Protein AF-A0A9W9RCY7-F1 (afdb_monomer_lite)

Structure (mmCIF, N/CA/C/O backbone):
data_AF-A0A9W9RCY7-F1
#
_entry.id   AF-A0A9W9RCY7-F1
#
loop_
_atom_site.group_PDB
_atom_site.id
_atom_site.type_symbol
_atom_site.label_atom_id
_atom_site.label_alt_id
_atom_site.label_comp_id
_atom_site.label_asym_id
_atom_site.label_entity_id
_atom_site.label_seq_id
_atom_site.pdbx_PDB_ins_code
_atom_site.Cartn_x
_atom_site.Cartn_y
_atom_site.Cartn_z
_atom_site.occupancy
_atom_site.B_iso_or_equiv
_atom_site.auth_seq_id
_atom_site.auth_comp_id
_atom_site.auth_asym_id
_atom_site.auth_atom_id
_atom_site.pdbx_PDB_model_num
ATOM 1 N N . MET A 1 1 ? 29.125 66.628 -55.869 1.00 33.22 1 MET A N 1
ATOM 2 C CA . MET A 1 1 ? 29.768 66.468 -57.189 1.00 33.22 1 MET A CA 1
ATOM 3 C C . MET A 1 1 ? 29.265 65.168 -57.802 1.00 33.22 1 MET A C 1
ATOM 5 O O . MET A 1 1 ? 29.401 64.161 -57.126 1.00 33.22 1 MET A O 1
ATOM 9 N N . SER A 1 2 ? 28.628 65.280 -58.979 1.00 35.72 2 SER A N 1
ATOM 10 C CA . SER A 1 2 ? 28.283 64.304 -60.046 1.00 35.72 2 SER A CA 1
ATOM 11 C C . SER A 1 2 ? 28.144 62.807 -59.720 1.00 35.72 2 SER A C 1
ATOM 13 O O . SER A 1 2 ? 29.072 62.201 -59.209 1.00 35.72 2 SER A O 1
ATOM 15 N N . GLU A 1 3 ? 26.952 62.213 -59.881 1.00 43.09 3 GLU A N 1
ATOM 16 C CA . GLU A 1 3 ? 26.342 61.637 -61.115 1.00 43.09 3 GLU A CA 1
ATOM 17 C C . GLU A 1 3 ? 26.857 60.224 -61.461 1.00 43.09 3 GLU A C 1
ATOM 19 O O . GLU A 1 3 ? 28.033 60.069 -61.761 1.00 43.09 3 GLU A O 1
ATOM 24 N N . GLN A 1 4 ? 25.967 59.217 -61.515 1.00 39.16 4 GLN A N 1
ATOM 25 C CA . GLN A 1 4 ? 25.512 58.592 -62.776 1.00 39.16 4 GLN A CA 1
ATOM 26 C C . GLN A 1 4 ? 24.553 57.399 -62.564 1.00 39.16 4 GLN A C 1
ATOM 28 O O . GLN A 1 4 ? 24.671 56.620 -61.624 1.00 39.16 4 GLN A O 1
ATOM 33 N N . LEU A 1 5 ? 23.588 57.316 -63.487 1.00 43.28 5 LEU A N 1
ATOM 34 C CA . LEU A 1 5 ? 22.548 56.302 -63.682 1.00 43.28 5 LEU A CA 1
ATOM 35 C C . LEU A 1 5 ? 23.089 54.929 -64.129 1.00 43.28 5 LEU A C 1
ATOM 37 O O . LEU A 1 5 ? 24.113 54.855 -64.800 1.00 43.28 5 LEU A O 1
ATOM 41 N N . GLY A 1 6 ? 22.274 53.880 -63.946 1.00 32.94 6 GLY A N 1
ATOM 42 C CA . GLY A 1 6 ? 22.340 52.658 -64.758 1.00 32.94 6 GLY A CA 1
ATOM 43 C C . GLY A 1 6 ? 21.263 51.620 -64.415 1.00 32.94 6 GLY A C 1
ATOM 44 O O . GLY A 1 6 ? 21.434 50.848 -63.480 1.00 32.94 6 GLY A O 1
ATOM 45 N N . LEU A 1 7 ? 20.160 51.597 -65.175 1.00 37.72 7 LEU A N 1
ATOM 46 C CA . LEU A 1 7 ? 19.151 50.524 -65.193 1.00 37.72 7 LEU A CA 1
ATOM 47 C C . LEU A 1 7 ? 19.724 49.214 -65.767 1.00 37.72 7 LEU A C 1
ATOM 49 O O . LEU A 1 7 ? 20.411 49.270 -66.781 1.00 37.72 7 LEU A O 1
ATOM 53 N N . ALA A 1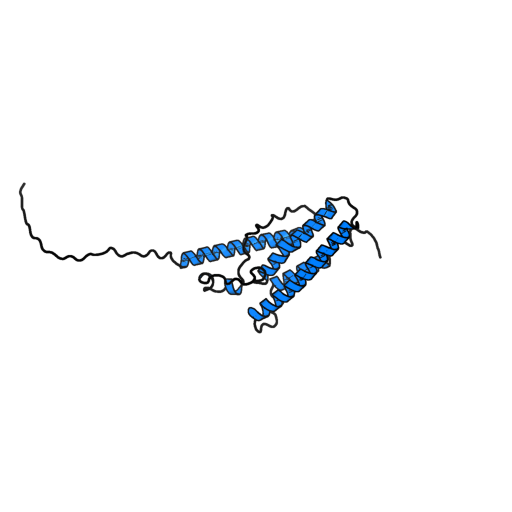 8 ? 19.278 48.060 -65.255 1.00 32.84 8 ALA A N 1
ATOM 54 C CA . ALA A 1 8 ? 18.796 46.938 -66.078 1.00 32.84 8 ALA A CA 1
ATOM 55 C C . ALA A 1 8 ? 18.101 45.871 -65.212 1.00 32.84 8 ALA A C 1
ATOM 57 O O . ALA A 1 8 ? 18.670 45.341 -64.262 1.00 32.84 8 ALA A O 1
ATOM 58 N N . ALA A 1 9 ? 16.860 45.551 -65.575 1.00 42.53 9 ALA A N 1
ATOM 59 C CA . ALA A 1 9 ? 16.098 44.425 -65.059 1.00 42.53 9 ALA A CA 1
ATOM 60 C C . ALA A 1 9 ? 16.597 43.109 -65.670 1.00 42.53 9 ALA A C 1
ATOM 62 O O . ALA A 1 9 ? 16.815 43.063 -66.875 1.00 42.53 9 ALA A O 1
ATOM 63 N N . THR A 1 10 ? 16.653 42.028 -64.888 1.00 35.53 10 THR A N 1
ATOM 64 C CA . THR A 1 10 ? 16.271 40.690 -65.370 1.00 35.53 10 THR A CA 1
ATOM 65 C C . THR A 1 10 ? 15.671 39.875 -64.229 1.00 35.53 10 THR A C 1
ATOM 67 O O . THR A 1 10 ? 16.118 39.908 -63.087 1.00 35.53 10 THR A O 1
ATOM 70 N N . SER A 1 11 ? 14.580 39.207 -64.573 1.00 39.12 11 SER A N 1
ATOM 71 C CA . SER A 1 11 ? 13.762 38.333 -63.752 1.00 39.12 11 SER A CA 1
ATOM 72 C C . SER A 1 11 ? 14.485 37.047 -63.365 1.00 39.12 11 SER A C 1
ATOM 74 O O . SER A 1 11 ? 15.027 36.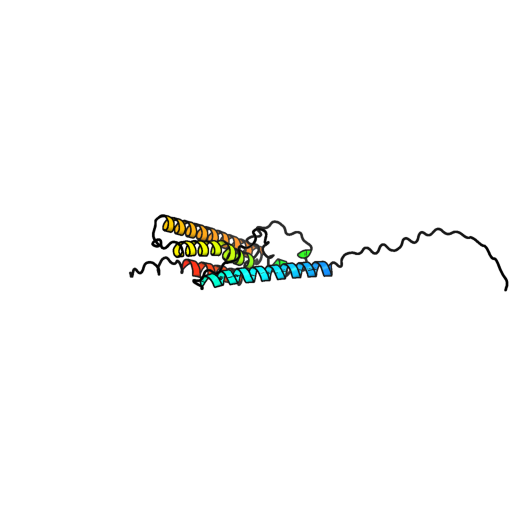374 -64.237 1.00 39.12 11 SER A O 1
ATOM 76 N N . ALA A 1 12 ? 14.308 36.610 -62.126 1.00 34.91 12 ALA A N 1
ATOM 77 C CA . ALA A 1 12 ? 13.990 35.217 -61.843 1.00 34.91 12 ALA A CA 1
ATOM 78 C C . ALA A 1 12 ? 13.281 35.176 -60.494 1.00 34.91 12 ALA A C 1
ATOM 80 O O . ALA A 1 12 ? 13.853 35.503 -59.457 1.00 34.91 12 ALA A O 1
ATOM 81 N N . ALA A 1 13 ? 11.998 34.838 -60.542 1.00 47.03 13 ALA A N 1
ATOM 82 C CA . ALA A 1 13 ? 11.287 34.366 -59.380 1.00 47.03 13 ALA A CA 1
ATOM 83 C C . ALA A 1 13 ? 11.978 33.083 -58.920 1.00 47.03 13 ALA A C 1
ATOM 85 O O . ALA A 1 13 ? 11.913 32.074 -59.615 1.00 47.03 13 ALA A O 1
ATOM 86 N N . ASP A 1 14 ? 12.618 33.132 -57.761 1.00 36.84 14 ASP A N 1
ATOM 87 C CA . ASP A 1 14 ? 12.738 31.948 -56.933 1.00 36.84 14 ASP A CA 1
ATOM 88 C C . ASP A 1 14 ? 12.346 32.369 -55.524 1.00 36.84 14 ASP A C 1
ATOM 90 O O . ASP A 1 14 ? 13.016 33.163 -54.857 1.00 36.84 14 ASP A O 1
ATOM 94 N N . GLY A 1 15 ? 11.144 31.953 -55.136 1.00 38.28 15 GLY A N 1
ATOM 95 C CA . GLY A 1 15 ? 10.627 32.176 -53.802 1.00 38.28 15 GLY A CA 1
ATOM 96 C C . GLY A 1 15 ? 11.463 31.363 -52.831 1.00 38.28 15 GLY A C 1
ATOM 97 O O . GLY A 1 15 ? 11.130 30.218 -52.544 1.00 38.28 15 GLY A O 1
ATOM 98 N N . ILE A 1 16 ? 12.529 31.962 -52.304 1.00 41.19 16 ILE A N 1
ATOM 99 C CA . ILE A 1 16 ? 13.208 31.454 -51.118 1.00 41.19 16 ILE A CA 1
ATOM 100 C C . ILE A 1 16 ? 12.220 31.637 -49.965 1.00 41.19 16 ILE A C 1
ATOM 102 O O . ILE A 1 16 ? 12.140 32.691 -49.334 1.00 41.19 16 ILE A O 1
ATOM 106 N N . GLN A 1 17 ? 11.407 30.608 -49.727 1.00 50.44 17 GLN A N 1
ATOM 107 C CA . GLN A 1 17 ? 10.752 30.441 -48.441 1.00 50.44 17 GLN A CA 1
ATOM 108 C C . GLN A 1 17 ? 11.849 30.427 -47.368 1.00 50.44 17 GLN A C 1
ATOM 110 O O . GLN A 1 17 ? 12.825 29.686 -47.519 1.00 50.44 17 GLN A O 1
ATOM 115 N N . PRO A 1 18 ? 11.723 31.216 -46.287 1.00 42.25 18 PRO A N 1
ATOM 116 C CA . PRO A 1 18 ? 12.608 31.048 -45.147 1.00 42.25 18 PRO A CA 1
ATOM 117 C C . PRO A 1 18 ? 12.455 29.604 -44.648 1.00 42.25 18 PRO A C 1
ATOM 119 O O . PRO A 1 18 ? 11.329 29.086 -44.652 1.00 42.25 18 PRO A O 1
ATOM 122 N N . PRO A 1 19 ? 13.547 28.930 -44.243 1.00 41.81 19 PRO A N 1
ATOM 123 C CA . PRO A 1 19 ? 13.431 27.599 -43.680 1.00 41.81 19 PRO A CA 1
ATOM 124 C C . PRO A 1 19 ? 12.478 27.702 -42.494 1.00 41.81 19 PRO A C 1
ATOM 126 O O . PRO A 1 19 ? 12.722 28.455 -41.551 1.00 41.81 19 PRO A O 1
ATOM 129 N N . LYS A 1 20 ? 11.354 26.982 -42.569 1.00 43.53 20 LYS A N 1
ATOM 130 C CA . LYS A 1 20 ? 10.538 26.693 -41.397 1.00 43.53 20 LYS A CA 1
ATOM 131 C C . LYS A 1 20 ? 11.440 25.896 -40.465 1.00 43.53 20 LYS A C 1
ATOM 133 O O . LYS A 1 20 ? 11.532 24.678 -40.584 1.00 43.53 20 LYS A O 1
ATOM 138 N N . THR A 1 21 ? 12.128 26.588 -39.566 1.00 42.88 21 THR A N 1
ATOM 139 C CA . THR A 1 21 ? 12.608 26.018 -38.317 1.00 42.88 21 THR A CA 1
ATOM 140 C C . THR A 1 21 ? 11.366 25.546 -37.584 1.00 42.88 21 THR A C 1
ATOM 142 O O . THR A 1 21 ? 10.698 26.288 -36.868 1.00 42.88 21 THR A O 1
ATOM 145 N N . SER A 1 22 ? 11.001 24.300 -37.864 1.00 46.62 22 SER A N 1
ATOM 146 C CA . SER A 1 22 ? 10.191 23.497 -36.976 1.00 46.62 22 SER A CA 1
ATOM 147 C C . SER A 1 22 ? 10.940 23.488 -35.648 1.00 46.62 22 SER A C 1
ATOM 149 O O . SER A 1 22 ? 11.902 22.739 -35.501 1.00 46.62 22 SER A O 1
ATOM 151 N N . LEU A 1 23 ? 10.557 24.364 -34.712 1.00 50.66 23 LEU A N 1
ATOM 152 C CA . LEU A 1 23 ? 10.832 24.144 -33.299 1.00 50.66 23 LEU A CA 1
ATOM 153 C C . LEU A 1 23 ? 10.084 22.859 -32.936 1.00 50.66 23 LEU A C 1
ATOM 155 O O . LEU A 1 23 ? 8.926 22.901 -32.525 1.00 50.66 23 LEU A O 1
ATOM 159 N N . GLN A 1 24 ? 10.721 21.711 -33.151 1.00 51.72 24 GLN A N 1
ATOM 160 C CA . GLN A 1 24 ? 10.420 20.576 -32.303 1.00 51.72 24 GLN A CA 1
ATOM 161 C C . GLN A 1 24 ? 10.909 20.987 -30.912 1.00 51.72 24 GLN A C 1
ATOM 163 O O . GLN A 1 24 ? 12.063 21.405 -30.789 1.00 51.72 24 GLN A O 1
ATOM 168 N N . PRO A 1 25 ? 10.046 20.984 -29.884 1.00 54.84 25 PRO A N 1
ATOM 169 C CA . PRO A 1 25 ? 10.540 21.024 -28.518 1.00 54.84 25 PRO A CA 1
ATOM 170 C C . PRO A 1 25 ? 11.530 19.868 -28.401 1.00 54.8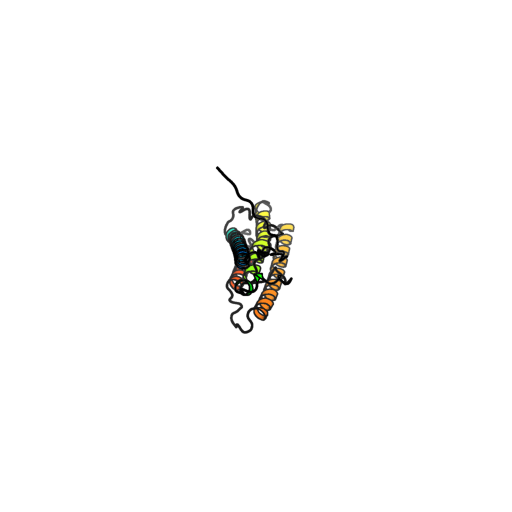4 25 PRO A C 1
ATOM 172 O O . PRO A 1 25 ? 11.180 18.756 -28.794 1.00 54.84 25 PRO A O 1
ATOM 175 N N . ASP A 1 26 ? 12.758 20.139 -27.958 1.00 60.84 26 ASP A N 1
ATOM 176 C CA . ASP A 1 26 ? 13.757 19.090 -27.771 1.00 60.84 26 ASP A CA 1
ATOM 177 C C . ASP A 1 26 ? 13.131 17.979 -26.921 1.00 60.84 26 ASP A C 1
ATOM 179 O O . ASP A 1 26 ? 12.822 18.175 -25.742 1.00 60.84 26 ASP A O 1
ATOM 183 N N . GLU A 1 27 ? 12.943 16.810 -27.525 1.00 60.06 27 GLU A N 1
ATOM 184 C CA . GLU A 1 27 ? 12.336 15.642 -26.884 1.00 60.06 27 GLU A CA 1
ATOM 185 C C . GLU A 1 27 ? 13.108 15.268 -25.605 1.00 60.06 27 GLU A C 1
ATOM 187 O O . GLU A 1 27 ? 12.513 14.872 -24.606 1.00 60.06 27 GLU A O 1
ATOM 192 N N . HIS A 1 28 ? 14.418 15.543 -25.577 1.00 61.88 28 HIS A N 1
ATOM 193 C CA . HIS A 1 28 ? 15.270 15.426 -24.394 1.00 61.88 28 HIS A CA 1
ATOM 194 C C . HIS A 1 28 ? 14.842 16.316 -23.216 1.00 61.88 28 HIS A C 1
ATOM 196 O O . HIS A 1 28 ? 14.878 15.865 -22.073 1.00 61.88 28 HIS A O 1
ATOM 202 N N . PHE A 1 29 ? 14.421 17.563 -23.454 1.00 66.12 29 PHE A N 1
ATOM 203 C CA . PHE A 1 29 ? 13.946 18.434 -22.371 1.00 66.12 29 PHE A CA 1
ATOM 204 C C . PHE A 1 29 ? 12.583 17.973 -21.838 1.00 66.12 29 PHE A C 1
ATOM 206 O O . PHE A 1 29 ? 12.331 18.090 -20.641 1.00 66.12 29 PHE A O 1
ATOM 213 N N . ALA A 1 30 ? 11.721 17.423 -22.700 1.00 65.62 30 ALA A N 1
ATOM 214 C CA . ALA A 1 30 ? 10.428 16.878 -22.290 1.00 65.62 30 ALA A CA 1
ATOM 215 C C . ALA A 1 30 ? 10.575 15.597 -21.447 1.00 65.62 30 ALA A C 1
ATOM 217 O O . ALA A 1 30 ? 9.905 15.469 -20.424 1.00 65.62 30 ALA A O 1
ATOM 218 N N . ILE A 1 31 ? 11.489 14.694 -21.826 1.00 70.75 31 ILE A N 1
ATOM 219 C CA . ILE A 1 31 ? 11.808 13.482 -21.052 1.00 70.75 31 ILE A CA 1
ATOM 220 C C . ILE A 1 31 ? 12.364 13.857 -19.673 1.00 70.75 31 ILE A C 1
ATOM 222 O O . ILE A 1 31 ? 11.893 13.334 -18.667 1.00 70.75 31 ILE A O 1
ATOM 226 N N . ASN A 1 32 ? 13.292 14.818 -19.600 1.00 78.12 32 ASN A N 1
ATOM 227 C CA . ASN A 1 32 ? 13.852 15.268 -18.321 1.00 78.12 32 ASN A CA 1
ATOM 228 C C . ASN A 1 32 ? 12.781 15.851 -17.386 1.00 78.12 32 ASN A C 1
ATOM 230 O O . ASN A 1 32 ? 12.763 15.532 -16.202 1.00 78.12 32 ASN A O 1
ATOM 234 N N . ALA A 1 33 ? 11.852 16.654 -17.912 1.00 80.81 33 ALA A N 1
ATOM 235 C CA . ALA A 1 33 ? 10.773 17.227 -17.107 1.00 80.81 33 ALA A CA 1
ATOM 236 C C . ALA A 1 33 ? 9.809 16.159 -16.557 1.00 80.81 33 ALA A C 1
ATOM 238 O O . ALA A 1 33 ? 9.291 16.290 -15.449 1.00 80.81 33 ALA A O 1
ATOM 239 N N . GLU A 1 34 ? 9.558 15.099 -17.321 1.00 79.88 34 GLU A N 1
ATOM 240 C CA . GLU A 1 34 ? 8.672 14.010 -16.917 1.00 79.88 34 GLU A CA 1
ATOM 241 C C . GLU A 1 34 ? 9.339 13.069 -15.896 1.00 79.88 34 GLU A C 1
ATOM 243 O O . GLU A 1 34 ? 8.692 12.652 -14.931 1.00 79.88 34 GLU A O 1
ATOM 248 N N . VAL A 1 35 ? 10.647 12.827 -16.048 1.00 82.44 35 VAL A N 1
ATOM 249 C CA . VAL A 1 35 ? 11.500 12.176 -15.041 1.00 82.44 35 VAL A CA 1
ATOM 250 C C . VAL A 1 35 ? 11.455 12.965 -13.731 1.00 82.44 35 VAL A C 1
ATOM 252 O O . VAL A 1 35 ? 11.053 12.422 -12.705 1.00 82.44 35 VAL A O 1
ATOM 255 N N . GLU A 1 36 ? 11.760 14.264 -13.758 1.00 85.88 36 GLU A N 1
ATOM 256 C CA . GLU A 1 36 ? 11.718 15.126 -12.566 1.00 85.88 36 GLU A CA 1
ATOM 257 C C . GLU A 1 36 ? 10.334 15.120 -11.894 1.00 85.88 36 GLU A C 1
ATOM 259 O O . GLU A 1 36 ? 10.219 15.098 -10.664 1.00 85.88 36 GLU A O 1
ATOM 264 N N . ARG A 1 37 ? 9.259 15.104 -12.692 1.00 84.31 37 ARG A N 1
ATOM 265 C CA . ARG A 1 37 ? 7.879 15.052 -12.191 1.00 84.31 37 ARG A CA 1
ATOM 266 C C . ARG A 1 37 ? 7.591 13.752 -11.440 1.00 84.31 37 ARG A C 1
ATOM 268 O O . ARG A 1 37 ? 6.919 13.776 -10.406 1.00 84.31 37 ARG A O 1
ATOM 275 N N . GLU A 1 38 ? 8.051 12.625 -11.962 1.00 85.00 38 GLU A N 1
ATOM 276 C CA . GLU A 1 38 ? 7.870 11.318 -11.336 1.00 85.00 38 GLU A CA 1
ATOM 277 C C . GLU A 1 38 ? 8.780 11.140 -10.111 1.00 85.00 38 GLU A C 1
ATOM 279 O O . GLU A 1 38 ? 8.321 10.625 -9.091 1.00 85.00 38 GLU A O 1
ATOM 284 N N . GLU A 1 39 ? 10.017 11.646 -10.138 1.00 88.00 39 GLU A N 1
ATOM 285 C CA . GLU A 1 39 ? 10.889 11.695 -8.956 1.00 88.00 39 GLU A CA 1
ATOM 286 C C . GLU A 1 39 ? 10.245 12.501 -7.828 1.00 88.00 39 GLU A C 1
ATOM 288 O O . GLU A 1 39 ? 10.146 12.021 -6.696 1.00 88.00 39 GLU A O 1
ATOM 293 N N . ALA A 1 40 ? 9.725 13.692 -8.136 1.00 89.12 40 ALA A N 1
ATOM 294 C CA . ALA A 1 40 ? 9.010 14.515 -7.168 1.00 89.12 40 ALA A CA 1
ATOM 295 C C . ALA A 1 40 ? 7.785 13.785 -6.592 1.00 89.12 40 ALA A C 1
ATOM 297 O O . ALA A 1 40 ? 7.520 13.864 -5.390 1.00 89.12 40 ALA A O 1
ATOM 298 N N . MET A 1 41 ? 7.059 13.030 -7.423 1.00 88.12 41 MET A N 1
ATOM 299 C CA . MET A 1 41 ? 5.921 12.220 -6.987 1.00 88.12 41 MET A CA 1
ATOM 300 C C . MET A 1 41 ? 6.350 11.079 -6.058 1.00 88.12 41 MET A C 1
ATOM 302 O O . MET A 1 41 ? 5.729 10.873 -5.015 1.00 88.12 41 MET A O 1
ATOM 306 N N . ARG A 1 42 ? 7.422 10.356 -6.395 1.00 90.25 42 ARG A N 1
ATOM 307 C CA . ARG A 1 42 ? 7.986 9.291 -5.553 1.00 90.25 42 ARG A CA 1
ATOM 308 C C . ARG A 1 42 ? 8.463 9.838 -4.208 1.00 90.25 42 ARG A C 1
ATOM 310 O O . ARG A 1 42 ? 8.160 9.237 -3.180 1.00 90.25 42 ARG A O 1
ATOM 317 N N . VAL A 1 43 ? 9.137 10.991 -4.198 1.00 91.69 43 VAL A N 1
ATOM 318 C CA . VAL A 1 43 ? 9.569 11.678 -2.968 1.00 91.69 43 VAL A CA 1
ATOM 319 C C . VAL A 1 43 ? 8.369 12.075 -2.115 1.00 91.69 43 VAL A C 1
ATOM 321 O O . VAL A 1 43 ? 8.349 11.765 -0.927 1.00 91.69 43 VAL A O 1
ATOM 324 N N . PHE A 1 44 ? 7.352 12.701 -2.714 1.00 90.75 44 PHE A N 1
ATOM 325 C CA . PHE A 1 44 ? 6.117 13.057 -2.015 1.00 90.75 44 PHE A CA 1
ATOM 326 C C . PHE A 1 44 ? 5.499 11.837 -1.323 1.00 90.75 44 PHE A C 1
ATOM 328 O O . PHE A 1 44 ? 5.263 11.857 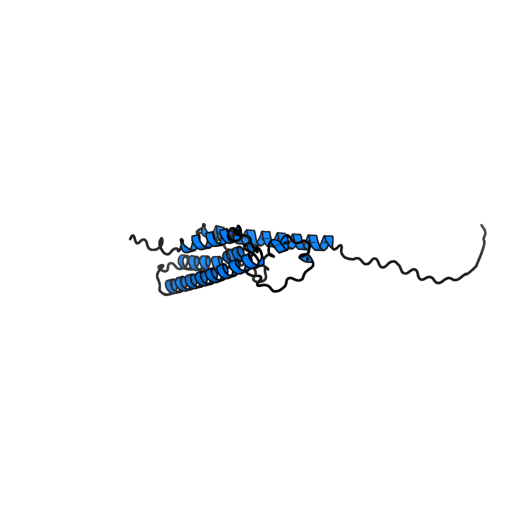-0.117 1.00 90.75 44 PHE A O 1
ATOM 335 N N . TRP A 1 45 ? 5.300 10.743 -2.058 1.00 90.31 45 TRP A N 1
ATOM 336 C CA . TRP A 1 45 ? 4.690 9.545 -1.490 1.00 90.31 45 TRP A CA 1
ATOM 337 C C . TRP A 1 45 ? 5.565 8.843 -0.459 1.00 90.31 45 TRP A C 1
ATOM 339 O O . TRP A 1 45 ? 5.032 8.278 0.492 1.00 90.31 45 TRP A O 1
ATOM 349 N N . MET A 1 46 ? 6.888 8.892 -0.611 1.00 91.44 46 MET A N 1
ATOM 350 C CA . MET A 1 46 ? 7.814 8.382 0.396 1.00 91.44 46 MET A CA 1
ATOM 351 C C . MET A 1 46 ? 7.671 9.150 1.712 1.00 91.44 46 MET A C 1
ATOM 353 O O . MET A 1 46 ? 7.607 8.529 2.770 1.00 91.44 46 MET A O 1
ATOM 357 N N . ILE A 1 47 ? 7.580 10.483 1.650 1.00 89.69 47 ILE A N 1
ATOM 358 C CA . ILE A 1 47 ? 7.374 11.336 2.827 1.00 89.69 47 ILE A CA 1
ATOM 359 C C . ILE A 1 47 ? 6.045 10.982 3.501 1.00 89.69 47 ILE A C 1
ATOM 361 O O . ILE A 1 47 ? 6.043 10.630 4.675 1.00 89.69 47 ILE A O 1
ATOM 365 N N . GLU A 1 48 ? 4.940 10.965 2.753 1.00 87.12 48 GLU A N 1
ATOM 366 C CA . GLU A 1 48 ? 3.611 10.642 3.297 1.00 87.12 48 GLU A CA 1
ATOM 367 C C . GLU A 1 48 ? 3.547 9.226 3.895 1.00 87.12 48 GLU A C 1
ATOM 369 O O . GLU A 1 48 ? 2.949 8.994 4.950 1.00 87.12 48 GLU A O 1
ATOM 374 N N . MET A 1 49 ? 4.190 8.257 3.239 1.00 88.75 49 MET A N 1
ATOM 375 C CA . MET A 1 49 ? 4.289 6.888 3.733 1.00 88.75 49 MET A CA 1
ATOM 376 C C . MET A 1 49 ? 5.060 6.835 5.056 1.00 88.75 49 MET A C 1
ATOM 378 O O . MET A 1 49 ? 4.588 6.214 6.009 1.00 88.75 49 MET A O 1
ATOM 382 N N . LEU A 1 50 ? 6.220 7.495 5.136 1.00 88.00 50 LEU A N 1
ATOM 383 C CA . LEU A 1 50 ? 7.046 7.534 6.342 1.00 88.00 50 LEU A CA 1
ATOM 384 C C . LEU A 1 50 ? 6.363 8.286 7.484 1.00 88.00 50 LEU A C 1
ATOM 386 O O . LEU A 1 50 ? 6.386 7.792 8.609 1.00 88.00 50 LEU A O 1
ATOM 390 N N . ASP A 1 51 ? 5.708 9.411 7.210 1.00 83.88 51 ASP A N 1
ATOM 391 C CA . ASP A 1 51 ? 4.940 10.165 8.205 1.00 83.88 51 ASP A CA 1
ATOM 392 C C . ASP A 1 51 ? 3.802 9.318 8.778 1.00 83.88 51 ASP A C 1
ATOM 394 O O . ASP A 1 51 ? 3.594 9.265 9.997 1.00 83.88 51 ASP A O 1
ATOM 398 N N . SER A 1 52 ? 3.105 8.571 7.919 1.00 82.19 52 SER A N 1
ATOM 399 C CA . SER A 1 52 ? 2.052 7.671 8.372 1.00 82.19 52 SER A CA 1
ATOM 400 C C . SER A 1 52 ? 2.599 6.483 9.169 1.00 82.19 52 SER A C 1
ATOM 402 O O . SER A 1 52 ? 2.042 6.136 10.210 1.00 82.19 52 SER A O 1
ATOM 404 N N . ILE A 1 53 ? 3.735 5.899 8.774 1.00 83.69 53 ILE A N 1
ATOM 405 C CA . ILE A 1 53 ? 4.403 4.851 9.564 1.00 83.69 53 ILE A CA 1
ATOM 406 C C . ILE A 1 53 ? 4.882 5.407 10.913 1.00 83.69 53 ILE A C 1
ATOM 408 O O . ILE A 1 53 ? 4.728 4.760 11.947 1.00 83.69 53 ILE A O 1
ATOM 412 N N . PHE A 1 54 ? 5.437 6.616 10.945 1.00 81.56 54 PHE A N 1
ATOM 413 C CA . PHE A 1 54 ? 5.915 7.241 12.175 1.00 81.56 54 PHE A CA 1
ATOM 414 C C . PHE A 1 54 ? 4.770 7.523 13.154 1.00 81.56 54 PHE A C 1
ATOM 416 O O . PHE A 1 54 ? 4.921 7.334 14.365 1.00 81.56 54 PHE A O 1
ATOM 423 N N . SER A 1 55 ? 3.590 7.878 12.636 1.00 73.56 55 SER A N 1
ATOM 424 C CA . SER A 1 55 ? 2.386 8.076 13.450 1.00 73.56 55 SER A CA 1
ATOM 425 C C . SER A 1 55 ? 1.981 6.835 14.267 1.00 73.56 55 SER A C 1
ATOM 427 O O . SER A 1 55 ? 1.348 6.973 15.310 1.00 73.56 55 SER A O 1
ATOM 429 N N . LEU A 1 56 ? 2.437 5.634 13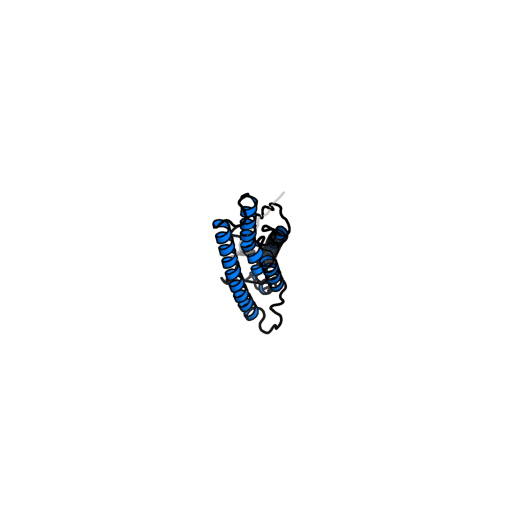.886 1.00 66.81 56 LEU A N 1
ATOM 430 C CA . LEU A 1 56 ? 2.185 4.377 14.609 1.00 66.81 56 LEU A CA 1
ATOM 431 C C . LEU A 1 56 ? 2.885 4.289 15.967 1.00 66.81 56 LEU A C 1
ATOM 433 O O . LEU A 1 56 ? 2.487 3.507 16.839 1.00 66.81 56 LEU A O 1
ATOM 437 N N . GLY A 1 57 ? 3.970 5.046 16.132 1.00 60.47 57 GLY A N 1
ATOM 438 C CA . GLY A 1 57 ? 4.774 5.068 17.350 1.00 60.47 57 GLY A CA 1
ATOM 439 C C . GLY A 1 57 ? 4.424 6.214 18.293 1.00 60.47 57 GLY A C 1
ATOM 440 O O . GLY A 1 57 ? 4.794 6.171 19.467 1.00 60.47 57 GLY A O 1
ATOM 441 N N . VAL A 1 58 ? 3.720 7.237 17.806 1.00 63.06 58 VAL A N 1
ATOM 442 C CA . VAL A 1 58 ? 3.553 8.499 18.526 1.00 63.06 58 VAL A CA 1
ATOM 443 C C . VAL A 1 58 ? 2.114 8.650 18.979 1.00 63.06 58 VAL A C 1
ATOM 445 O O . VAL A 1 58 ? 1.191 8.785 18.189 1.00 63.06 58 VAL A O 1
ATOM 448 N N . SER A 1 59 ? 1.921 8.703 20.294 1.00 54.44 59 SER A N 1
ATOM 449 C CA . SER A 1 59 ? 0.603 8.886 20.900 1.00 54.44 59 SER A CA 1
ATOM 450 C C . SER A 1 59 ? 0.054 10.311 20.746 1.00 54.44 59 SER A C 1
ATOM 452 O O . SER A 1 59 ? -0.941 10.647 21.370 1.00 54.44 59 SER A O 1
ATOM 454 N N . SER A 1 60 ? 0.689 11.186 19.968 1.00 53.62 60 SER A N 1
ATOM 455 C CA . SER A 1 60 ? 0.262 12.574 19.780 1.00 53.62 60 SER A CA 1
ATOM 456 C C . SER A 1 60 ? -0.507 12.733 18.475 1.00 53.62 60 SER A C 1
ATOM 458 O O . SER A 1 60 ? -0.341 11.954 17.541 1.00 53.62 60 SER A O 1
ATOM 460 N N . GLN A 1 61 ? -1.355 13.756 18.424 1.00 54.91 61 GLN A N 1
ATOM 461 C CA . GLN A 1 61 ? -2.186 14.109 17.281 1.00 54.91 61 GLN A CA 1
ATOM 462 C C . GLN A 1 61 ? -1.296 14.642 16.148 1.00 54.91 61 GLN A C 1
ATOM 464 O O . GLN A 1 61 ? -1.196 15.845 15.924 1.00 54.91 61 GLN A O 1
ATOM 469 N N . VAL A 1 62 ? -0.595 13.746 15.453 1.00 54.50 62 VAL A N 1
ATOM 470 C CA . VAL A 1 62 ? 0.023 14.088 14.177 1.00 54.50 62 VAL A CA 1
ATOM 471 C C . VAL A 1 62 ? -1.134 14.206 13.198 1.00 54.50 62 VAL A C 1
ATOM 473 O O . VAL A 1 62 ? -1.775 13.214 12.848 1.00 54.50 62 VAL A O 1
ATOM 476 N N . SER A 1 63 ? -1.473 15.442 12.840 1.00 54.69 63 SER A N 1
ATOM 477 C CA . SER A 1 63 ? -2.388 15.720 11.742 1.00 54.69 63 SER A CA 1
ATOM 478 C C . SER A 1 63 ? -1.742 15.185 10.473 1.00 54.69 63 SER A C 1
ATOM 480 O O . SER A 1 63 ? -0.964 15.894 9.845 1.00 54.69 63 SER A O 1
ATOM 482 N N . VAL A 1 64 ? -2.023 13.927 10.129 1.00 56.41 64 VAL A N 1
ATOM 483 C CA . VAL A 1 64 ? -1.647 13.380 8.827 1.00 56.41 64 VAL A CA 1
ATOM 484 C C . VAL A 1 64 ? -2.407 14.217 7.798 1.00 56.41 64 VAL A C 1
ATOM 486 O O . VAL A 1 64 ? -3.648 14.231 7.844 1.00 56.41 64 VAL A O 1
ATOM 489 N N . PRO A 1 65 ? -1.717 14.997 6.949 1.00 55.72 65 PRO A N 1
ATOM 490 C CA . PRO A 1 65 ? -2.390 15.784 5.935 1.00 55.72 65 PRO A CA 1
ATOM 491 C C . PRO A 1 65 ? -3.231 14.843 5.071 1.00 55.72 65 PRO A C 1
ATOM 493 O O . PRO A 1 65 ? -2.824 13.740 4.715 1.00 55.72 65 PRO A O 1
ATOM 496 N N . ALA A 1 66 ? -4.469 15.247 4.785 1.00 62.34 66 ALA A N 1
ATOM 497 C CA . ALA A 1 66 ? -5.320 14.454 3.917 1.00 62.34 66 ALA A CA 1
ATOM 498 C C . ALA A 1 66 ? -4.707 14.474 2.516 1.00 62.34 66 ALA A C 1
ATOM 500 O O . ALA A 1 66 ? -4.724 15.512 1.852 1.00 62.34 66 ALA A O 1
ATOM 501 N N . VAL A 1 67 ? -4.182 13.331 2.078 1.00 64.62 67 VAL A N 1
ATOM 502 C CA . VAL A 1 67 ? -3.660 13.180 0.723 1.00 64.62 67 VAL A CA 1
ATOM 503 C C . VAL A 1 67 ? -4.752 13.588 -0.277 1.00 64.62 67 VAL A C 1
ATOM 505 O O . VAL A 1 67 ? -5.880 13.078 -0.195 1.00 64.62 67 VAL A O 1
ATOM 508 N N . PRO A 1 68 ? -4.472 14.518 -1.209 1.00 64.06 68 PRO A N 1
ATOM 509 C CA . PRO A 1 68 ? -5.448 14.925 -2.207 1.00 64.06 68 PRO A CA 1
ATOM 510 C C . PRO A 1 68 ? -5.938 13.712 -3.002 1.00 64.06 68 PRO A C 1
ATOM 512 O O . PRO A 1 68 ? -5.150 12.927 -3.519 1.00 64.06 68 PRO A O 1
ATOM 515 N N . ARG A 1 69 ? -7.260 13.568 -3.150 1.00 57.19 69 ARG A N 1
ATOM 516 C CA . ARG A 1 69 ? -7.878 12.424 -3.856 1.00 57.19 69 ARG A CA 1
ATOM 517 C C . ARG A 1 69 ? -7.474 12.307 -5.333 1.00 57.19 69 ARG A C 1
ATOM 519 O O . ARG A 1 69 ? -7.779 11.305 -5.966 1.00 57.19 69 ARG A O 1
ATOM 526 N N . THR A 1 70 ? -6.843 13.341 -5.883 1.00 61.56 70 THR A N 1
ATOM 527 C CA . THR A 1 70 ? -6.378 13.420 -7.270 1.00 61.56 70 THR A CA 1
ATOM 528 C C . THR A 1 70 ? -4.898 13.080 -7.429 1.00 61.56 70 THR A C 1
ATOM 530 O O . THR A 1 70 ? -4.403 13.110 -8.554 1.00 61.56 70 THR A O 1
ATOM 533 N N . THR A 1 71 ? -4.168 12.802 -6.344 1.00 70.69 71 THR A N 1
ATOM 534 C CA . THR A 1 71 ? -2.744 12.478 -6.444 1.00 70.69 71 THR A CA 1
ATOM 535 C C . THR A 1 71 ? -2.579 11.096 -7.067 1.00 70.69 71 THR A C 1
ATOM 537 O O . THR A 1 71 ? -3.078 10.096 -6.552 1.00 70.69 71 THR A O 1
ATOM 540 N N . ARG A 1 72 ? -1.893 11.047 -8.209 1.00 80.56 72 ARG A N 1
ATOM 541 C CA . ARG A 1 72 ? -1.576 9.809 -8.921 1.00 80.56 72 ARG A CA 1
ATOM 542 C C . ARG A 1 72 ? -0.525 9.020 -8.133 1.00 80.56 72 ARG A C 1
ATOM 544 O O . ARG A 1 72 ? 0.355 9.619 -7.520 1.00 80.56 72 ARG A O 1
ATOM 551 N N . LEU A 1 73 ? -0.621 7.692 -8.144 1.00 83.50 73 LEU A N 1
ATOM 552 C CA . LEU A 1 73 ? 0.434 6.827 -7.613 1.00 83.50 73 LEU A CA 1
ATOM 553 C C . LEU A 1 73 ? 1.624 6.762 -8.581 1.00 83.50 73 LEU A C 1
ATOM 555 O O . LEU A 1 73 ? 1.411 6.887 -9.793 1.00 83.50 73 LEU A O 1
ATOM 559 N N . PRO A 1 74 ? 2.846 6.530 -8.071 1.00 84.31 74 PRO A N 1
ATOM 560 C CA . PRO A 1 74 ? 4.019 6.360 -8.913 1.00 84.31 74 PRO A CA 1
ATOM 561 C C . PRO A 1 74 ? 3.841 5.224 -9.923 1.00 84.31 74 PRO A C 1
ATOM 563 O O . PRO A 1 74 ? 3.122 4.242 -9.689 1.00 84.31 74 PRO A O 1
ATOM 566 N N . CYS A 1 75 ? 4.523 5.344 -11.055 1.00 79.00 75 CYS A N 1
ATOM 567 C CA . CYS A 1 75 ? 4.662 4.252 -12.006 1.00 79.00 75 CYS A CA 1
ATOM 568 C C . CYS A 1 75 ? 5.459 3.084 -11.392 1.00 79.00 75 CYS A C 1
ATOM 570 O O . CYS A 1 75 ? 6.177 3.247 -10.402 1.00 79.00 75 CYS A O 1
ATOM 572 N N . GLY A 1 76 ? 5.321 1.883 -11.964 1.00 79.62 76 GLY A N 1
ATOM 573 C CA . GLY A 1 76 ? 6.063 0.715 -11.481 1.00 79.62 76 GLY A CA 1
ATOM 574 C C . GLY A 1 76 ? 7.566 0.817 -11.754 1.00 79.62 76 GLY A C 1
ATOM 575 O O . GLY A 1 76 ? 7.976 1.499 -12.684 1.00 79.62 76 GLY A O 1
ATOM 576 N N . ASP A 1 77 ? 8.404 0.130 -10.972 1.00 77.00 77 ASP A N 1
ATOM 577 C CA . ASP A 1 77 ? 9.867 0.304 -11.051 1.00 77.00 77 ASP A CA 1
ATOM 578 C C . ASP A 1 77 ? 10.454 -0.117 -12.400 1.00 77.00 77 ASP A C 1
ATOM 580 O O . ASP A 1 77 ? 11.225 0.629 -12.987 1.00 77.00 77 ASP A O 1
ATOM 584 N N . LYS A 1 78 ? 9.978 -1.221 -12.986 1.00 73.44 78 LYS A N 1
ATOM 585 C CA . LYS A 1 78 ? 10.377 -1.619 -14.351 1.00 73.44 78 LYS A CA 1
ATOM 586 C C . LYS A 1 78 ? 10.002 -0.603 -15.424 1.00 73.44 78 LYS A C 1
ATOM 588 O O . LYS A 1 78 ? 10.585 -0.586 -16.501 1.00 73.44 78 LYS A O 1
ATOM 593 N N . LEU A 1 79 ? 8.964 0.175 -15.145 1.00 73.25 79 LEU A N 1
ATOM 594 C CA . LEU A 1 79 ? 8.440 1.185 -16.044 1.00 73.25 79 LEU A CA 1
ATOM 595 C C . LEU A 1 79 ? 9.244 2.482 -15.906 1.00 73.25 79 LEU A C 1
ATOM 597 O O . LEU A 1 79 ? 9.566 3.107 -16.904 1.00 73.25 79 LEU A O 1
ATOM 601 N N . TRP A 1 80 ? 9.642 2.816 -14.678 1.00 75.62 80 TRP A N 1
ATOM 602 C CA . TRP A 1 80 ? 10.590 3.884 -14.372 1.00 75.62 80 TRP A CA 1
ATOM 603 C C . TRP A 1 80 ? 11.994 3.624 -14.942 1.00 75.62 80 TRP A C 1
ATOM 605 O O . TRP A 1 80 ? 12.646 4.544 -15.421 1.00 75.62 80 TRP A O 1
ATOM 615 N N . GLU A 1 81 ? 12.444 2.368 -14.928 1.00 73.19 81 GLU A N 1
ATOM 616 C CA . GLU A 1 81 ? 13.728 1.934 -15.500 1.00 73.19 81 GLU A CA 1
ATOM 617 C C . GLU A 1 81 ? 13.733 1.897 -17.041 1.00 73.19 81 GLU A C 1
ATOM 619 O O . GLU A 1 81 ? 14.790 1.722 -17.648 1.00 73.19 81 GLU A O 1
ATOM 624 N N . SER A 1 82 ? 12.571 2.032 -17.689 1.00 70.44 82 SER A N 1
ATOM 625 C CA . SER A 1 82 ? 12.442 1.970 -19.145 1.00 70.44 82 SER A CA 1
ATOM 626 C C . SER A 1 82 ? 12.533 3.363 -19.769 1.00 70.44 82 SER A C 1
ATOM 628 O O . SER A 1 82 ? 11.692 4.222 -19.511 1.00 70.44 82 SER A O 1
ATOM 630 N N . GLU A 1 83 ? 13.505 3.565 -20.664 1.00 64.00 83 GLU A N 1
ATOM 631 C CA . GLU A 1 83 ? 13.642 4.808 -21.445 1.00 64.00 83 GLU A CA 1
ATOM 632 C C . GLU A 1 83 ? 12.419 5.084 -22.350 1.00 64.00 83 GLU A C 1
ATOM 634 O O . GLU A 1 83 ? 12.112 6.239 -22.644 1.00 64.00 83 GLU A O 1
ATOM 639 N N . ASP A 1 84 ? 11.671 4.042 -22.732 1.00 63.03 84 ASP A N 1
ATOM 640 C CA . ASP A 1 84 ? 10.521 4.127 -23.644 1.00 63.03 84 ASP A CA 1
ATOM 641 C C . ASP A 1 84 ? 9.213 4.557 -22.952 1.00 63.03 84 ASP A C 1
ATOM 643 O O . ASP A 1 84 ? 8.211 4.842 -23.618 1.00 63.03 84 ASP A O 1
ATOM 647 N N . PHE A 1 85 ? 9.175 4.601 -21.616 1.00 62.59 85 PHE A N 1
ATOM 648 C CA . PHE A 1 85 ? 7.917 4.772 -20.888 1.00 62.59 85 PHE A CA 1
ATOM 649 C C . PHE A 1 85 ? 7.281 6.151 -21.076 1.00 62.59 85 PHE A C 1
ATOM 651 O O . PHE A 1 85 ? 6.069 6.247 -21.265 1.00 62.59 85 PHE A O 1
ATOM 658 N N . PHE A 1 86 ? 8.076 7.221 -21.090 1.00 61.28 86 PHE A N 1
ATOM 659 C CA . PHE A 1 86 ? 7.546 8.582 -21.244 1.00 61.28 86 PHE A CA 1
ATOM 660 C C . PHE A 1 86 ? 6.994 8.871 -22.644 1.00 61.28 86 PHE A C 1
ATOM 662 O O . PHE A 1 86 ? 6.408 9.928 -22.871 1.00 61.28 86 PHE A O 1
ATOM 669 N N . GLN A 1 87 ? 7.149 7.927 -23.576 1.00 56.50 87 GLN A N 1
ATOM 670 C CA . GLN A 1 87 ? 6.575 7.992 -24.915 1.00 56.50 87 GLN A CA 1
ATOM 671 C C . GLN A 1 87 ? 5.237 7.244 -25.036 1.00 56.50 87 GLN A C 1
ATOM 673 O O . GLN A 1 87 ? 4.531 7.425 -26.029 1.00 56.50 87 GLN A O 1
ATOM 678 N N . GLN A 1 88 ? 4.856 6.420 -24.050 1.00 52.47 88 GLN A N 1
ATOM 679 C CA . GLN A 1 88 ? 3.611 5.649 -24.076 1.00 52.47 88 GLN A CA 1
ATOM 680 C C . GLN A 1 88 ? 2.561 6.196 -23.105 1.00 52.47 88 GLN A C 1
ATOM 682 O O . GLN A 1 88 ? 2.821 6.462 -21.934 1.00 52.47 88 GLN A O 1
ATOM 687 N N . GLU A 1 89 ? 1.324 6.311 -23.592 1.00 48.75 89 GLU A N 1
ATOM 688 C CA . GLU A 1 89 ? 0.175 6.639 -22.753 1.00 48.75 89 GLU A CA 1
ATOM 689 C C . GLU A 1 89 ? -0.052 5.491 -21.746 1.00 48.75 89 GLU A C 1
ATOM 691 O O . GLU A 1 89 ? -0.136 4.325 -22.151 1.00 48.75 89 GLU A O 1
ATOM 696 N N . PRO A 1 90 ? -0.120 5.764 -20.430 1.00 51.91 90 PRO A N 1
ATOM 697 C CA . PRO A 1 90 ? -0.228 4.714 -19.429 1.00 51.91 90 PRO A CA 1
ATOM 698 C C . PRO A 1 90 ? -1.558 3.980 -19.600 1.00 51.91 90 PRO A C 1
ATOM 700 O O . PRO A 1 90 ? -2.620 4.502 -19.263 1.00 51.91 90 PRO A O 1
ATOM 703 N N . SER A 1 91 ? -1.499 2.748 -20.116 1.00 45.28 91 SER A N 1
ATOM 704 C CA . SER A 1 91 ? -2.671 1.874 -20.177 1.00 45.28 91 SER A CA 1
ATOM 705 C C . SER A 1 91 ? -3.299 1.761 -18.783 1.00 45.28 91 SER A C 1
ATOM 707 O O . SER A 1 91 ? -2.583 1.661 -17.785 1.00 45.28 91 SER A O 1
ATOM 709 N N . HIS A 1 92 ? -4.633 1.814 -18.725 1.00 42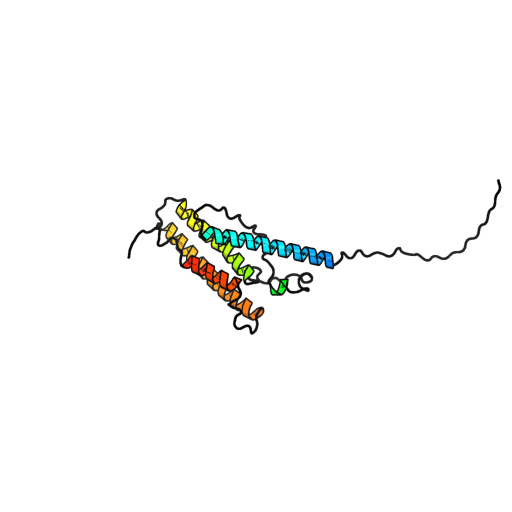.69 92 HIS A N 1
ATOM 710 C CA . HIS A 1 92 ? -5.482 1.793 -17.526 1.00 42.69 92 HIS A CA 1
ATOM 711 C C . HIS A 1 92 ? -5.384 0.478 -16.723 1.00 42.69 92 HIS A C 1
ATOM 713 O O . HIS A 1 92 ? -6.383 -0.191 -16.458 1.00 42.69 92 HIS A O 1
ATOM 719 N N . GLN A 1 93 ? -4.182 0.062 -16.342 1.00 46.31 93 GLN A N 1
ATOM 720 C CA . GLN A 1 93 ? -3.985 -0.964 -15.332 1.00 46.31 93 GLN A CA 1
ATOM 721 C C . GLN A 1 93 ? -4.409 -0.389 -13.979 1.00 46.31 93 GLN A C 1
ATOM 723 O O . GLN A 1 93 ? -4.369 0.826 -13.784 1.00 46.31 93 GLN A O 1
ATOM 728 N N . ASN A 1 94 ? -4.857 -1.248 -13.059 1.00 53.81 94 ASN A N 1
ATOM 729 C CA . ASN A 1 94 ? -5.244 -0.852 -11.704 1.00 53.81 94 ASN A CA 1
ATOM 730 C C . ASN A 1 94 ? -4.079 -0.104 -11.032 1.00 53.81 94 ASN A C 1
ATOM 732 O O . ASN A 1 94 ? -3.203 -0.724 -10.432 1.00 53.81 94 ASN A O 1
ATOM 736 N N . LEU A 1 95 ? -4.084 1.231 -11.142 1.00 57.00 95 LEU A N 1
ATOM 737 C CA . LEU A 1 95 ? -3.016 2.126 -10.678 1.00 57.00 95 LEU A CA 1
ATOM 738 C C . LEU A 1 95 ? -2.733 1.954 -9.185 1.00 57.00 95 LEU A C 1
ATOM 740 O O . LEU A 1 95 ? -1.653 2.293 -8.722 1.00 57.00 95 LEU A O 1
ATOM 744 N N . GLN A 1 96 ? -3.704 1.417 -8.445 1.00 61.81 96 GLN A N 1
ATOM 745 C CA . GLN A 1 96 ? -3.591 1.129 -7.024 1.00 61.81 96 GLN A CA 1
ATOM 746 C C . GLN A 1 96 ? -2.457 0.138 -6.708 1.00 61.81 96 GLN A C 1
ATOM 748 O O . GLN A 1 96 ? -1.798 0.267 -5.678 1.00 61.81 96 GLN A O 1
ATOM 753 N N . TYR A 1 97 ? -2.176 -0.810 -7.606 1.00 67.25 97 TYR A N 1
ATOM 754 C CA . TYR A 1 97 ? -1.250 -1.919 -7.364 1.00 67.25 97 TYR A CA 1
ATOM 755 C C . TYR A 1 97 ? -0.278 -2.133 -8.534 1.00 67.25 97 TYR A C 1
ATOM 757 O O . TYR A 1 97 ? -0.057 -3.260 -8.975 1.00 67.25 97 TYR A O 1
ATOM 765 N N . SER A 1 98 ? 0.275 -1.037 -9.057 1.00 74.06 98 SER A N 1
ATOM 766 C CA . SER A 1 98 ? 1.259 -1.034 -10.145 1.00 74.06 98 SER A CA 1
ATOM 767 C C . SER A 1 98 ? 2.651 -1.519 -9.713 1.00 74.06 98 SER A C 1
ATOM 769 O O . SER A 1 98 ? 3.427 -1.955 -10.562 1.00 74.06 98 SER A O 1
ATOM 771 N N . SER A 1 99 ? 2.979 -1.463 -8.418 1.00 86.00 99 SER A N 1
ATOM 772 C CA . SER A 1 99 ? 4.239 -1.962 -7.847 1.00 86.00 99 SER A CA 1
ATOM 773 C C . SER A 1 99 ? 4.110 -2.303 -6.361 1.00 86.00 99 SER A C 1
ATOM 775 O O . SER A 1 99 ? 3.126 -1.944 -5.711 1.00 86.00 99 SER A O 1
ATOM 777 N N . GLY A 1 100 ? 5.134 -2.957 -5.799 1.00 88.25 100 GLY A N 1
ATOM 778 C CA . GLY A 1 100 ? 5.255 -3.123 -4.347 1.00 88.25 100 GLY A CA 1
ATOM 779 C C . GLY A 1 100 ? 5.239 -1.771 -3.627 1.00 88.25 100 GLY A C 1
ATOM 780 O O . GLY A 1 100 ? 4.560 -1.615 -2.612 1.00 88.25 100 GLY A O 1
ATOM 781 N N . PHE A 1 101 ? 5.889 -0.752 -4.204 1.00 89.50 101 PHE A N 1
ATOM 782 C CA . PHE A 1 101 ? 5.871 0.608 -3.668 1.00 89.50 101 PHE A CA 1
ATOM 783 C C . PHE A 1 101 ? 4.455 1.203 -3.630 1.00 89.50 101 PHE A C 1
ATOM 785 O O . PHE A 1 101 ? 4.038 1.714 -2.592 1.00 89.50 101 PHE A O 1
ATOM 792 N N . SER A 1 102 ? 3.672 1.076 -4.710 1.00 88.38 102 SER A N 1
ATOM 793 C CA . SER A 1 102 ? 2.292 1.586 -4.748 1.00 88.38 102 SER A CA 1
ATOM 794 C C . SER A 1 102 ? 1.377 0.867 -3.746 1.00 88.38 102 SER A C 1
ATOM 796 O O . SER A 1 102 ? 0.544 1.507 -3.101 1.00 88.38 102 SER A O 1
ATOM 798 N N . MET A 1 103 ? 1.564 -0.448 -3.563 1.00 87.69 103 MET A N 1
ATOM 799 C CA . MET A 1 103 ? 0.868 -1.235 -2.536 1.00 87.69 103 MET A CA 1
ATOM 800 C C . MET A 1 103 ? 1.192 -0.723 -1.129 1.00 87.69 103 MET A C 1
ATOM 802 O O . MET A 1 103 ? 0.277 -0.498 -0.333 1.00 87.69 103 MET A O 1
ATOM 806 N N . CYS A 1 104 ? 2.475 -0.491 -0.841 1.00 90.31 104 CYS A N 1
ATOM 807 C CA . CYS A 1 104 ? 2.926 0.017 0.452 1.00 90.31 104 CYS A CA 1
ATOM 808 C C . CYS A 1 104 ? 2.363 1.421 0.724 1.00 90.31 104 CYS A C 1
ATOM 810 O O . CYS A 1 104 ? 1.832 1.678 1.804 1.00 90.31 104 CYS A O 1
ATOM 812 N N . ILE A 1 105 ? 2.371 2.307 -0.280 1.00 89.75 105 ILE A N 1
ATOM 813 C CA . ILE A 1 105 ? 1.733 3.628 -0.197 1.00 89.75 105 ILE A CA 1
ATOM 814 C C . ILE A 1 105 ? 0.238 3.494 0.109 1.00 89.75 105 ILE A C 1
ATOM 816 O O . ILE A 1 105 ? -0.264 4.186 0.996 1.00 89.75 105 ILE A O 1
ATOM 820 N N . SER A 1 106 ? -0.484 2.615 -0.597 1.00 87.94 106 SER A N 1
ATOM 821 C CA . SER A 1 106 ? -1.923 2.408 -0.384 1.00 87.94 106 SER A CA 1
ATOM 822 C C . SER A 1 106 ? -2.216 1.976 1.055 1.00 87.94 106 SER A C 1
ATOM 824 O O . SER A 1 106 ? -3.087 2.569 1.698 1.00 87.94 106 SER A O 1
ATOM 826 N N . LEU A 1 107 ? -1.447 1.024 1.593 1.00 88.19 107 LEU A N 1
ATOM 827 C CA . LEU A 1 107 ? -1.561 0.604 2.988 1.00 88.19 107 LEU A CA 1
ATOM 828 C C . LEU A 1 107 ? -1.324 1.785 3.943 1.00 88.19 107 LEU A C 1
ATOM 830 O O . LEU A 1 107 ? -2.153 2.086 4.806 1.00 88.19 107 LEU A O 1
ATOM 834 N N . CYS A 1 108 ? -0.193 2.471 3.775 1.00 86.81 108 CYS A N 1
ATOM 835 C CA . CYS A 1 108 ? 0.255 3.507 4.696 1.00 86.81 108 CYS A CA 1
ATOM 836 C C . CYS A 1 108 ? -0.602 4.765 4.651 1.00 86.81 108 CYS A C 1
ATOM 838 O O . CYS A 1 108 ? -0.765 5.420 5.664 1.00 86.81 108 CYS A O 1
ATOM 840 N N . THR A 1 109 ? -1.168 5.142 3.517 1.00 82.81 109 THR A N 1
ATOM 841 C CA . THR A 1 109 ? -1.883 6.426 3.412 1.00 82.81 109 THR A CA 1
ATOM 842 C C . THR A 1 109 ? -3.395 6.269 3.523 1.00 82.81 109 THR A C 1
ATOM 844 O O . THR A 1 109 ? -4.077 7.190 3.969 1.00 82.81 109 THR A O 1
ATOM 847 N N . THR A 1 110 ? -3.938 5.095 3.184 1.00 83.94 110 THR A N 1
ATOM 848 C CA . THR A 1 110 ? -5.392 4.864 3.168 1.00 83.94 110 THR A CA 1
ATOM 849 C C . THR A 1 110 ? -5.857 4.030 4.355 1.00 83.94 110 THR A C 1
ATOM 851 O O . THR A 1 110 ? -6.738 4.449 5.116 1.00 83.94 110 THR A O 1
ATOM 854 N N . GLU A 1 111 ? -5.260 2.855 4.544 1.00 85.06 111 GLU A N 1
ATOM 855 C CA . GLU A 1 111 ? -5.701 1.933 5.592 1.00 85.06 111 GLU A CA 1
ATOM 856 C C . GLU A 1 111 ? -5.271 2.427 6.972 1.00 85.06 111 GLU A C 1
ATOM 858 O O . GLU A 1 111 ? -6.088 2.482 7.894 1.00 85.06 111 GLU A O 1
ATOM 863 N N . LEU A 1 112 ? -4.041 2.932 7.100 1.00 80.88 112 LEU A N 1
ATOM 864 C CA . LEU A 1 112 ? -3.586 3.521 8.363 1.00 80.88 112 LEU A CA 1
ATOM 865 C C . LEU A 1 112 ? -4.334 4.743 8.800 1.00 80.88 112 LEU A C 1
ATOM 867 O O . LEU A 1 112 ? -4.625 4.877 9.983 1.00 80.88 112 LEU A O 1
ATOM 871 N N . ALA A 1 113 ? -4.657 5.635 7.871 1.00 78.75 113 ALA A N 1
ATOM 872 C CA . ALA A 1 113 ? -5.433 6.812 8.214 1.00 78.75 113 ALA A CA 1
ATOM 873 C C . ALA A 1 113 ? -6.764 6.405 8.872 1.00 78.75 113 ALA A C 1
ATOM 875 O O . ALA A 1 113 ? -7.232 7.069 9.798 1.00 78.75 113 ALA A O 1
ATOM 876 N N . THR A 1 114 ? -7.342 5.278 8.442 1.00 81.06 114 THR A N 1
ATOM 877 C CA . THR A 1 114 ? -8.564 4.715 9.022 1.00 81.06 114 THR A CA 1
ATOM 878 C C . THR A 1 114 ? -8.317 4.126 10.414 1.00 81.06 114 THR A C 1
ATOM 880 O O . THR A 1 114 ? -9.061 4.451 11.342 1.00 81.06 114 THR A O 1
ATOM 883 N N . VAL A 1 115 ? -7.254 3.331 10.590 1.00 81.00 115 VAL A N 1
ATOM 884 C CA . VAL A 1 115 ? -6.854 2.768 11.896 1.00 81.00 115 VAL A CA 1
ATOM 885 C C . VAL A 1 115 ? -6.564 3.880 12.907 1.00 81.00 115 VAL A C 1
ATOM 887 O O . VAL A 1 115 ? -7.126 3.890 14.002 1.00 81.00 115 VAL A O 1
ATOM 890 N N . ASN A 1 116 ? -5.749 4.860 12.523 1.00 78.19 116 ASN A N 1
ATOM 891 C CA . ASN A 1 116 ? -5.377 6.001 13.353 1.00 78.19 116 ASN A CA 1
ATOM 892 C C . ASN A 1 116 ? -6.603 6.824 13.751 1.00 78.19 116 ASN A C 1
ATOM 894 O O . ASN A 1 116 ? -6.751 7.191 14.916 1.00 78.19 116 ASN A O 1
ATOM 898 N N . ARG A 1 117 ? -7.528 7.079 12.816 1.00 79.12 117 ARG A N 1
ATOM 899 C CA . ARG A 1 117 ? -8.777 7.787 13.126 1.00 79.12 117 ARG A CA 1
ATOM 900 C C . ARG A 1 117 ? -9.619 7.017 14.138 1.00 79.12 117 ARG A C 1
ATOM 902 O O . ARG A 1 117 ? -10.102 7.627 15.087 1.00 79.12 117 ARG A O 1
ATOM 909 N N . PHE A 1 118 ? -9.764 5.703 13.962 1.00 79.75 118 PHE A N 1
ATOM 910 C CA . PHE A 1 118 ? -10.485 4.859 14.913 1.00 79.75 118 PHE A CA 1
ATOM 911 C C . PHE A 1 118 ? -9.854 4.936 16.310 1.00 79.75 118 PHE A C 1
ATOM 913 O O . PHE A 1 118 ? -10.559 5.193 17.281 1.00 79.75 118 PHE A O 1
ATOM 920 N N . GLN A 1 119 ? -8.526 4.819 16.412 1.00 76.25 119 GLN A N 1
ATOM 921 C CA . GLN A 1 119 ? -7.797 4.946 17.680 1.00 76.25 119 GLN A CA 1
ATOM 922 C C . GLN A 1 119 ? -7.976 6.326 18.333 1.00 76.25 119 GLN A C 1
ATOM 924 O O . GLN A 1 119 ? -8.162 6.420 19.547 1.00 76.25 119 GLN A O 1
ATOM 929 N N . GLN A 1 120 ? -7.967 7.402 17.543 1.00 74.88 120 GLN A N 1
ATOM 930 C CA . GLN A 1 120 ? -8.208 8.757 18.042 1.00 74.88 120 GLN A CA 1
ATOM 931 C C . GLN A 1 120 ? -9.631 8.933 18.586 1.00 74.88 120 GLN A C 1
ATOM 933 O O . GLN A 1 120 ? -9.809 9.628 19.586 1.00 74.88 120 GLN A O 1
ATOM 938 N N . THR A 1 121 ? -10.640 8.290 17.987 1.00 72.81 121 THR A N 1
ATOM 939 C CA . THR A 1 121 ? -12.017 8.315 18.509 1.00 72.81 121 THR A CA 1
ATOM 940 C C . THR A 1 121 ? -12.086 7.748 19.928 1.00 72.81 121 THR A C 1
ATOM 942 O O . THR A 1 121 ? -12.686 8.380 20.791 1.00 72.81 121 THR A O 1
ATOM 945 N N . VAL A 1 122 ? -11.393 6.634 20.199 1.00 66.75 122 VAL A N 1
ATOM 946 C CA . VAL A 1 122 ? -11.301 6.026 21.547 1.00 66.75 122 VAL A CA 1
ATOM 947 C C . VAL A 1 122 ? -10.645 6.957 22.559 1.00 66.75 122 VAL A C 1
ATOM 949 O O . VAL A 1 122 ? -10.930 6.894 23.745 1.00 66.75 122 VAL A O 1
ATOM 952 N N . ARG A 1 123 ? -9.719 7.802 22.108 1.00 66.81 123 ARG A N 1
ATOM 953 C CA . ARG A 1 123 ? -8.988 8.705 22.994 1.00 66.81 123 ARG A CA 1
ATOM 954 C C . ARG A 1 123 ? -9.775 9.967 23.332 1.00 66.81 123 ARG A C 1
ATOM 956 O O . ARG A 1 123 ? -9.656 10.480 24.439 1.00 66.81 123 ARG A O 1
ATOM 963 N N . ASN A 1 124 ? -10.519 10.493 22.361 1.00 66.31 124 ASN A N 1
ATOM 964 C CA . ASN A 1 124 ? -11.254 11.750 22.502 1.00 66.31 124 ASN A CA 1
ATOM 965 C C . ASN A 1 124 ? -12.592 11.554 23.216 1.00 66.31 124 ASN A C 1
ATOM 967 O O . ASN A 1 124 ? -12.993 12.394 24.022 1.00 66.31 124 ASN A O 1
ATOM 971 N N . SER A 1 125 ? -13.270 10.441 22.943 1.00 62.00 125 SER A N 1
ATOM 972 C CA . SER A 1 125 ? -14.348 9.978 23.799 1.00 62.00 125 SER A CA 1
ATOM 973 C C . SER A 1 125 ? -13.696 9.339 25.021 1.00 62.00 125 SER A C 1
ATOM 975 O O . SER A 1 125 ? -13.172 8.243 24.917 1.00 62.00 125 SER A O 1
ATOM 977 N N . ASN A 1 126 ? -13.791 9.946 26.208 1.00 58.03 126 ASN A N 1
ATOM 978 C CA . ASN A 1 126 ? -13.537 9.263 27.496 1.00 58.03 126 ASN A CA 1
ATOM 979 C C . ASN A 1 126 ? -14.503 8.067 27.739 1.00 58.03 126 ASN A C 1
ATOM 981 O O . ASN A 1 126 ? -14.710 7.636 28.874 1.00 58.03 126 ASN A O 1
ATOM 985 N N . GLU A 1 127 ? -15.158 7.569 26.688 1.00 55.50 127 GLU A N 1
ATOM 986 C CA . GLU A 1 127 ? -15.994 6.387 26.691 1.00 55.50 127 GLU A CA 1
ATOM 987 C C . GLU A 1 127 ? -15.122 5.171 26.955 1.00 55.50 127 GLU A C 1
ATOM 989 O O . GLU A 1 127 ? -14.053 4.982 26.376 1.00 55.50 127 GLU A O 1
ATOM 994 N N . ILE A 1 128 ? -15.607 4.335 27.865 1.00 56.75 128 ILE A N 1
ATOM 995 C CA . ILE A 1 128 ? -14.966 3.086 28.236 1.00 56.75 128 ILE A CA 1
ATOM 996 C C . ILE A 1 128 ? -14.770 2.267 26.955 1.00 56.75 128 ILE A C 1
ATOM 998 O O . ILE A 1 128 ? -15.747 1.847 26.327 1.00 56.75 128 ILE A O 1
ATOM 1002 N N . ALA A 1 129 ? -13.509 2.037 26.574 1.00 61.94 129 ALA A N 1
ATOM 1003 C CA . ALA A 1 129 ? -13.155 1.050 25.564 1.00 61.94 129 ALA A CA 1
ATOM 1004 C C . ALA A 1 129 ? -13.902 -0.255 25.894 1.00 61.94 129 ALA A C 1
ATOM 1006 O O . ALA A 1 129 ? -13.701 -0.833 26.962 1.00 61.94 129 ALA A O 1
ATOM 1007 N N . GLY A 1 130 ? -14.831 -0.662 25.022 1.00 59.28 130 GLY A N 1
ATOM 1008 C CA . GLY A 1 130 ? -15.707 -1.813 25.268 1.00 59.28 130 GLY A CA 1
ATOM 1009 C C . GLY A 1 130 ? -17.214 -1.579 25.114 1.00 59.28 130 GLY A C 1
ATOM 1010 O O . GLY A 1 130 ? -17.961 -2.548 25.230 1.00 59.28 130 GLY A O 1
ATOM 1011 N N . GLY A 1 131 ? -17.679 -0.358 24.818 1.00 73.50 131 GLY A N 1
ATOM 1012 C CA . GLY A 1 131 ? -19.072 -0.117 24.406 1.00 73.50 131 GLY A CA 1
ATOM 1013 C C . GLY A 1 131 ? -19.447 -0.824 23.089 1.00 73.50 131 GLY A C 1
ATOM 1014 O O . GLY A 1 131 ? -18.581 -1.107 22.262 1.00 73.50 131 GLY A O 1
ATOM 1015 N N . LEU A 1 132 ? -20.741 -1.093 22.868 1.00 77.75 132 LEU A N 1
ATOM 1016 C CA . LEU A 1 132 ? -21.232 -1.837 21.692 1.00 77.75 132 LEU A CA 1
ATOM 1017 C C . LEU A 1 132 ? -20.837 -1.170 20.358 1.00 77.75 132 LEU A C 1
ATOM 1019 O O . LEU A 1 132 ? -20.443 -1.850 19.412 1.00 77.75 132 LEU A O 1
ATOM 1023 N N . GLU A 1 133 ? -20.887 0.163 20.292 1.00 80.31 133 GLU A N 1
ATOM 1024 C CA . GLU A 1 133 ? -20.479 0.921 19.100 1.00 80.31 133 GLU A CA 1
ATOM 1025 C C . GLU A 1 133 ? -18.979 0.800 18.822 1.00 80.31 133 GLU A C 1
ATOM 1027 O O . GLU A 1 133 ? -18.568 0.650 17.670 1.00 80.31 133 GLU A O 1
ATOM 1032 N N . TRP A 1 134 ? -18.163 0.795 19.878 1.00 79.81 134 TRP A N 1
ATOM 1033 C CA . TRP A 1 134 ? -16.724 0.588 19.772 1.00 79.81 134 TRP A CA 1
ATOM 1034 C C . TRP A 1 134 ? -16.399 -0.821 19.274 1.00 79.81 134 TRP A C 1
ATOM 1036 O O . TRP A 1 134 ? -15.592 -0.970 18.361 1.00 79.81 134 TRP A O 1
ATOM 1046 N N . GLN A 1 135 ? -17.067 -1.846 19.813 1.00 81.12 135 GLN A N 1
ATOM 1047 C CA . GLN A 1 135 ? -16.898 -3.235 19.373 1.00 81.12 135 GLN A CA 1
ATOM 1048 C C . GLN A 1 135 ? -17.287 -3.406 17.900 1.00 81.12 135 GLN A C 1
ATOM 1050 O O . GLN A 1 135 ? -16.531 -3.986 17.126 1.00 81.12 135 GLN A O 1
ATOM 1055 N N . SER A 1 136 ? -18.421 -2.835 17.485 1.00 85.06 136 SER A N 1
ATOM 1056 C CA . SER A 1 136 ? -18.839 -2.845 16.080 1.00 85.06 136 SER A CA 1
ATOM 1057 C C . SER A 1 136 ? -17.876 -2.060 15.178 1.00 85.06 136 SER A C 1
ATOM 1059 O O . SER A 1 136 ? -17.626 -2.445 14.037 1.00 85.06 136 SER A O 1
ATOM 1061 N N . GLY A 1 137 ? -17.313 -0.952 15.664 1.00 84.31 137 GLY A N 1
ATOM 1062 C CA . GLY A 1 137 ? -16.270 -0.204 14.962 1.00 84.31 137 GLY A CA 1
ATOM 1063 C C . GLY A 1 137 ? -14.982 -1.010 14.786 1.00 84.31 137 GLY A C 1
ATOM 1064 O O . GLY A 1 137 ? -14.454 -1.065 13.678 1.00 84.31 137 GLY A O 1
ATOM 1065 N N . ALA A 1 138 ? -14.527 -1.682 15.846 1.00 83.06 138 ALA A N 1
ATOM 1066 C CA . ALA A 1 138 ? -13.357 -2.552 15.816 1.00 83.06 138 ALA A CA 1
ATOM 1067 C C . ALA A 1 138 ? -13.559 -3.732 14.857 1.00 83.06 138 ALA A C 1
ATOM 1069 O O . ALA A 1 138 ? -12.686 -3.995 14.037 1.00 83.06 138 ALA A O 1
ATOM 1070 N N . GLN A 1 139 ? -14.729 -4.380 14.892 1.00 86.00 139 GLN A N 1
ATOM 1071 C CA . GLN A 1 139 ? -15.064 -5.468 13.973 1.00 86.00 139 GLN A CA 1
ATOM 1072 C C . GLN A 1 139 ? -15.044 -5.002 12.509 1.00 86.00 139 GLN A C 1
ATOM 1074 O O . GLN A 1 139 ? -14.426 -5.646 11.671 1.00 86.00 139 GLN A O 1
ATOM 1079 N N . ARG A 1 140 ? -15.655 -3.852 12.192 1.00 89.25 140 ARG A N 1
ATOM 1080 C CA . ARG A 1 140 ? -15.628 -3.300 10.824 1.00 89.25 140 ARG A CA 1
ATOM 1081 C C . ARG A 1 140 ? -14.214 -2.973 10.347 1.00 89.25 140 ARG A C 1
ATOM 1083 O O . ARG A 1 140 ? -13.923 -3.104 9.161 1.00 89.25 140 ARG A O 1
ATOM 1090 N N . LEU A 1 141 ? -13.352 -2.504 11.249 1.00 87.06 141 LEU A N 1
ATOM 1091 C CA . LEU A 1 141 ? -11.953 -2.233 10.929 1.00 87.06 141 LEU A CA 1
ATOM 1092 C C . LEU A 1 141 ? -11.190 -3.534 10.646 1.00 87.06 141 LEU A C 1
ATOM 1094 O O . LEU A 1 141 ? -10.441 -3.589 9.676 1.00 87.06 141 LEU A O 1
ATOM 1098 N N . ASP A 1 142 ? -11.414 -4.569 11.453 1.00 86.31 142 ASP A N 1
ATOM 1099 C CA . ASP A 1 142 ? -10.814 -5.893 11.273 1.00 86.31 142 ASP A CA 1
ATOM 1100 C C . ASP A 1 142 ? -11.248 -6.554 9.955 1.00 86.31 142 ASP A C 1
ATOM 1102 O O . ASP A 1 142 ? -10.406 -6.993 9.172 1.00 86.31 142 ASP A O 1
ATOM 1106 N N . GLU A 1 143 ? -12.548 -6.524 9.643 1.00 89.19 143 GLU A N 1
ATOM 1107 C CA . GLU A 1 143 ? -13.096 -7.009 8.369 1.00 89.19 143 GLU A CA 1
ATOM 1108 C C . GLU A 1 143 ? -12.466 -6.274 7.179 1.00 89.19 143 GLU A C 1
ATOM 1110 O O . GLU A 1 143 ? -12.017 -6.902 6.219 1.00 89.19 143 GLU A O 1
ATOM 1115 N N . ARG A 1 144 ? -12.361 -4.941 7.256 1.00 89.31 144 ARG A N 1
ATOM 1116 C CA . ARG A 1 144 ? -11.734 -4.123 6.211 1.00 89.31 144 ARG A CA 1
ATOM 1117 C C . ARG A 1 144 ? -10.262 -4.482 6.002 1.00 89.31 144 ARG A C 1
ATOM 1119 O O . ARG A 1 144 ? -9.841 -4.642 4.860 1.00 89.31 144 ARG A O 1
ATOM 1126 N N . LEU A 1 145 ? -9.484 -4.608 7.078 1.00 87.00 145 LEU A N 1
ATOM 1127 C CA . LEU A 1 145 ? -8.065 -4.967 6.989 1.00 87.00 145 LEU A CA 1
ATOM 1128 C C . LEU A 1 145 ? -7.867 -6.405 6.496 1.00 87.00 145 LEU A C 1
ATOM 1130 O O . LEU A 1 145 ? -6.900 -6.679 5.786 1.00 87.00 145 LEU A O 1
ATOM 1134 N N . THR A 1 146 ? -8.786 -7.309 6.834 1.00 88.12 146 THR A N 1
ATOM 1135 C CA . THR A 1 146 ? -8.792 -8.689 6.334 1.00 88.12 146 THR A CA 1
ATOM 1136 C C . THR A 1 146 ? -9.016 -8.718 4.826 1.00 88.12 146 THR A C 1
ATOM 1138 O O . THR A 1 146 ? -8.204 -9.298 4.108 1.00 88.12 146 THR A O 1
ATOM 1141 N N . ILE A 1 147 ? -10.040 -8.013 4.333 1.00 89.75 147 ILE A N 1
ATOM 1142 C CA . ILE A 1 147 ? -10.307 -7.880 2.893 1.00 89.75 147 ILE A CA 1
ATOM 1143 C C . ILE A 1 147 ? -9.100 -7.261 2.183 1.00 89.75 147 ILE A C 1
ATOM 1145 O O . ILE A 1 147 ? -8.621 -7.805 1.190 1.00 89.75 147 ILE A O 1
ATOM 1149 N N . TRP A 1 148 ? -8.549 -6.169 2.721 1.00 90.00 148 TRP A N 1
ATOM 1150 C CA . TRP A 1 148 ? -7.382 -5.516 2.125 1.00 90.00 148 TRP A CA 1
ATOM 1151 C C . TRP A 1 148 ? -6.175 -6.460 2.048 1.00 90.00 148 TRP A C 1
ATOM 1153 O O . TRP A 1 148 ? -5.455 -6.469 1.052 1.00 90.00 148 TRP A O 1
ATOM 1163 N N . ARG A 1 149 ? -5.951 -7.297 3.071 1.00 89.31 149 ARG A N 1
ATOM 1164 C CA . ARG A 1 149 ? -4.874 -8.299 3.068 1.00 89.31 149 ARG A CA 1
ATOM 1165 C C . ARG A 1 149 ? -5.072 -9.339 1.965 1.00 89.31 149 ARG A C 1
ATOM 1167 O O . ARG A 1 149 ? -4.100 -9.697 1.302 1.00 89.31 149 ARG A O 1
ATOM 1174 N N . GLU A 1 150 ? -6.293 -9.822 1.761 1.00 90.44 150 GLU A N 1
ATOM 1175 C CA . GLU A 1 150 ? -6.607 -10.756 0.674 1.00 90.44 150 GLU A CA 1
ATOM 1176 C C . GLU A 1 150 ? -6.378 -10.111 -0.700 1.00 90.44 150 GLU A C 1
ATOM 1178 O O . GLU A 1 150 ? -5.741 -10.709 -1.574 1.00 90.44 150 GLU A O 1
ATOM 1183 N N . GLU A 1 151 ? -6.818 -8.862 -0.873 1.00 89.69 151 GLU A N 1
ATOM 1184 C CA . GLU A 1 151 ? -6.584 -8.078 -2.088 1.00 89.69 151 GLU A CA 1
ATOM 1185 C C . GLU A 1 151 ? -5.090 -7.857 -2.344 1.00 89.69 151 GLU A C 1
ATOM 1187 O O . GLU A 1 151 ? -4.631 -8.049 -3.472 1.00 89.69 151 GLU A O 1
ATOM 1192 N N . PHE A 1 152 ? -4.320 -7.529 -1.303 1.00 89.69 152 PHE A N 1
ATOM 1193 C CA . PHE A 1 152 ? -2.869 -7.377 -1.367 1.00 89.69 152 PHE A CA 1
ATOM 1194 C C . PHE A 1 152 ? -2.184 -8.670 -1.808 1.00 89.69 152 PHE A C 1
ATOM 1196 O O . PHE A 1 152 ? -1.392 -8.640 -2.745 1.00 89.69 152 PHE A O 1
ATOM 1203 N N . VAL A 1 153 ? -2.523 -9.819 -1.215 1.00 90.00 153 VAL A N 1
ATOM 1204 C CA . VAL A 1 153 ? -1.958 -11.119 -1.624 1.00 90.00 153 VAL A CA 1
ATOM 1205 C C . VAL A 1 153 ? -2.280 -11.413 -3.091 1.00 90.00 153 VAL A C 1
ATOM 1207 O O . VAL A 1 153 ? -1.395 -11.799 -3.858 1.00 90.00 153 VAL A O 1
ATOM 1210 N N . ALA A 1 154 ? -3.523 -11.179 -3.518 1.00 90.00 154 ALA A N 1
ATOM 1211 C CA . ALA A 1 154 ? -3.921 -11.363 -4.911 1.00 90.00 154 ALA A CA 1
ATOM 1212 C C . ALA A 1 154 ? -3.208 -10.388 -5.864 1.00 90.00 154 ALA A C 1
ATOM 1214 O O . ALA A 1 154 ? -2.965 -10.719 -7.028 1.00 90.00 154 ALA A O 1
ATOM 1215 N N . ALA A 1 155 ? -2.909 -9.172 -5.410 1.00 88.31 155 ALA A N 1
ATOM 1216 C CA . ALA A 1 155 ? -2.198 -8.166 -6.186 1.00 88.31 155 ALA A CA 1
ATOM 1217 C C . ALA A 1 155 ? -0.697 -8.483 -6.281 1.00 88.31 155 ALA A C 1
ATOM 1219 O O . ALA A 1 155 ? -0.150 -8.433 -7.378 1.00 88.31 155 ALA A O 1
ATOM 1220 N N . VAL A 1 156 ? -0.061 -8.914 -5.187 1.00 88.75 156 VAL A N 1
ATOM 1221 C CA . VAL A 1 156 ? 1.325 -9.411 -5.162 1.00 88.75 156 VAL A CA 1
ATOM 1222 C C . VAL A 1 156 ? 1.481 -10.609 -6.088 1.00 88.75 156 VAL A C 1
ATOM 1224 O O . VAL A 1 156 ? 2.384 -10.625 -6.915 1.00 88.75 156 VAL A O 1
ATOM 1227 N N . PHE A 1 157 ? 0.571 -11.584 -6.024 1.00 88.44 157 PHE A N 1
ATOM 1228 C CA . PHE A 1 157 ? 0.632 -12.748 -6.906 1.00 88.44 157 PHE A CA 1
ATOM 1229 C C . PHE A 1 157 ? 0.549 -12.350 -8.385 1.00 88.44 157 PHE A C 1
ATOM 1231 O O . PHE A 1 157 ? 1.297 -12.864 -9.215 1.00 88.44 157 PHE A O 1
ATOM 1238 N N . ARG A 1 158 ? -0.334 -11.404 -8.730 1.00 87.19 158 ARG A N 1
ATOM 1239 C CA . ARG A 1 158 ? -0.406 -10.852 -10.090 1.00 87.19 158 ARG A CA 1
ATOM 1240 C C . ARG A 1 158 ? 0.898 -10.157 -10.469 1.00 87.19 158 ARG A C 1
ATOM 1242 O O . ARG A 1 158 ? 1.459 -10.502 -11.502 1.00 87.19 158 ARG A O 1
ATOM 1249 N N . LEU A 1 159 ? 1.393 -9.264 -9.613 1.00 85.25 159 LEU A N 1
ATOM 1250 C CA . LEU A 1 159 ? 2.624 -8.511 -9.825 1.00 85.25 159 LEU A CA 1
ATOM 1251 C C . LEU A 1 159 ? 3.814 -9.442 -10.073 1.00 85.25 159 LEU A C 1
ATOM 1253 O O . LEU A 1 159 ? 4.493 -9.287 -11.081 1.00 85.25 159 LEU A O 1
ATOM 1257 N N . ILE A 1 160 ? 4.029 -10.440 -9.213 1.00 86.75 160 ILE A N 1
ATOM 1258 C CA . ILE A 1 160 ? 5.116 -11.420 -9.341 1.00 86.75 160 ILE A CA 1
ATOM 1259 C C . ILE A 1 160 ? 5.038 -12.144 -10.685 1.00 86.75 160 ILE A C 1
ATOM 1261 O O . ILE A 1 160 ? 6.016 -12.174 -11.426 1.00 86.75 160 ILE A O 1
ATOM 1265 N N . ASN A 1 161 ? 3.862 -12.653 -11.055 1.00 85.25 161 ASN A N 1
ATOM 1266 C CA . ASN A 1 161 ? 3.707 -13.397 -12.304 1.00 85.25 161 ASN A CA 1
ATOM 1267 C C . ASN A 1 161 ? 3.866 -12.527 -13.560 1.00 85.25 161 ASN A C 1
ATOM 1269 O O . ASN A 1 161 ? 4.288 -13.035 -14.597 1.00 85.25 161 ASN A O 1
ATOM 1273 N N . THR A 1 162 ? 3.521 -11.238 -13.497 1.00 82.38 162 THR A N 1
ATOM 1274 C CA . THR A 1 162 ? 3.630 -10.329 -14.650 1.00 82.38 162 THR A CA 1
ATOM 1275 C C . THR A 1 162 ? 4.998 -9.671 -14.763 1.00 82.38 162 THR A C 1
ATOM 1277 O O . THR A 1 162 ? 5.518 -9.500 -15.861 1.00 82.38 162 THR A O 1
ATOM 1280 N N . VAL A 1 163 ? 5.565 -9.266 -13.629 1.00 78.19 163 VAL A N 1
ATOM 1281 C CA . VAL A 1 163 ? 6.754 -8.416 -13.559 1.00 78.19 163 VAL A CA 1
ATOM 1282 C C . VAL A 1 163 ? 7.991 -9.258 -13.297 1.00 78.19 163 VAL A C 1
ATOM 1284 O O . VAL A 1 163 ? 9.025 -8.968 -13.880 1.00 78.19 163 VAL A O 1
ATOM 1287 N N . PHE A 1 164 ? 7.914 -10.334 -12.520 1.00 78.31 164 PHE A N 1
ATOM 1288 C CA . PHE A 1 164 ? 9.067 -11.149 -12.130 1.00 78.31 164 PHE A CA 1
ATOM 1289 C C . PHE A 1 164 ? 8.935 -12.614 -12.592 1.00 78.31 164 PHE A C 1
ATOM 1291 O O . PHE A 1 164 ? 9.039 -13.532 -11.775 1.00 78.31 164 PHE A O 1
ATOM 1298 N N . PRO A 1 165 ? 8.698 -12.881 -13.896 1.00 76.75 165 PRO A N 1
ATOM 1299 C CA . PRO A 1 165 ? 8.519 -14.249 -14.362 1.00 76.75 165 PRO A CA 1
ATOM 1300 C C . PRO A 1 165 ? 9.809 -15.054 -14.153 1.00 76.75 165 PRO A C 1
ATOM 1302 O O . PRO A 1 165 ? 10.843 -14.761 -14.750 1.00 76.75 165 PRO A O 1
ATOM 1305 N N . GLY A 1 166 ? 9.733 -16.085 -13.310 1.00 76.25 166 GLY A N 1
ATOM 1306 C CA . GLY A 1 166 ? 10.853 -16.989 -13.031 1.00 76.25 166 GLY A CA 1
ATOM 1307 C C . GLY A 1 166 ? 11.802 -16.538 -11.919 1.00 76.25 166 GLY A C 1
ATOM 1308 O O . GLY A 1 166 ? 12.775 -17.243 -11.661 1.00 76.25 166 GLY A O 1
ATOM 1309 N N . ASP A 1 167 ? 11.526 -15.421 -11.245 1.00 83.12 167 ASP A N 1
ATOM 1310 C CA . ASP A 1 167 ? 12.235 -15.060 -10.018 1.00 83.12 167 ASP A CA 1
ATOM 1311 C C . ASP A 1 167 ? 11.615 -15.807 -8.829 1.00 83.12 167 ASP A C 1
ATOM 1313 O O . ASP A 1 167 ? 10.446 -15.618 -8.490 1.00 83.12 167 ASP A O 1
ATOM 1317 N N . SER A 1 168 ? 12.401 -16.687 -8.209 1.00 78.75 168 SER A N 1
ATOM 1318 C CA . SER A 1 168 ? 11.978 -17.485 -7.056 1.00 78.75 168 SER A CA 1
ATOM 1319 C C . SER A 1 168 ? 11.918 -16.703 -5.745 1.00 78.75 168 SER A C 1
ATOM 1321 O O . SER A 1 168 ? 11.569 -17.298 -4.731 1.00 78.75 168 SER A O 1
ATOM 1323 N N . HIS A 1 169 ? 12.322 -15.430 -5.750 1.00 84.31 169 HIS A N 1
ATOM 1324 C CA . HIS A 1 169 ? 12.381 -14.561 -4.576 1.00 84.31 169 HIS A CA 1
ATOM 1325 C C . HIS A 1 169 ? 11.651 -13.234 -4.789 1.00 84.31 169 HIS A C 1
ATOM 1327 O O . HIS A 1 169 ? 11.882 -12.276 -4.052 1.00 84.31 169 HIS A O 1
ATOM 1333 N N . ALA A 1 170 ? 10.758 -13.150 -5.774 1.00 84.31 170 ALA A N 1
ATOM 1334 C CA . ALA A 1 170 ? 10.009 -11.929 -6.052 1.00 84.31 170 ALA A CA 1
ATOM 1335 C C . ALA A 1 170 ? 9.135 -11.478 -4.862 1.00 84.31 170 ALA A C 1
ATOM 1337 O O . ALA A 1 170 ? 8.854 -10.293 -4.705 1.00 84.31 170 ALA A O 1
ATOM 1338 N N . GLU A 1 171 ? 8.737 -12.401 -3.984 1.00 84.69 171 GLU A N 1
ATOM 1339 C CA . GLU A 1 171 ? 8.056 -12.106 -2.720 1.00 84.69 171 GLU A CA 1
ATOM 1340 C C . GLU A 1 171 ? 8.933 -11.359 -1.702 1.00 84.69 171 GLU A C 1
ATOM 1342 O O . GLU A 1 171 ? 8.408 -10.770 -0.756 1.00 84.69 171 GLU A O 1
ATOM 1347 N N . MET A 1 172 ? 10.254 -11.368 -1.900 1.00 88.88 172 MET A N 1
ATOM 1348 C CA . MET A 1 172 ? 11.242 -10.688 -1.061 1.00 88.88 172 MET A CA 1
ATOM 1349 C C . MET A 1 172 ? 11.544 -9.260 -1.534 1.00 88.88 172 MET A C 1
ATOM 1351 O O . MET A 1 172 ? 12.461 -8.627 -1.005 1.00 88.88 172 MET A O 1
ATOM 1355 N N . GLU A 1 173 ? 10.792 -8.734 -2.507 1.00 88.75 173 GLU A N 1
ATOM 1356 C CA . GLU A 1 173 ? 10.895 -7.332 -2.913 1.00 88.75 173 GLU A CA 1
ATOM 1357 C C . GLU A 1 173 ? 10.712 -6.412 -1.681 1.00 88.75 173 GLU A C 1
ATOM 1359 O O . GLU A 1 173 ? 9.784 -6.625 -0.888 1.00 88.75 173 GLU A O 1
ATOM 1364 N N . PRO A 1 174 ? 11.595 -5.413 -1.475 1.00 90.44 174 PRO A N 1
ATOM 1365 C CA . PRO A 1 174 ? 11.614 -4.589 -0.269 1.00 90.44 174 PRO A CA 1
ATOM 1366 C C . PRO A 1 174 ? 10.261 -4.023 0.172 1.00 90.44 174 PRO A C 1
ATOM 1368 O O . PRO A 1 174 ? 9.939 -4.095 1.361 1.00 90.44 174 PRO A O 1
ATOM 1371 N N . PHE A 1 175 ? 9.452 -3.478 -0.740 1.00 90.75 175 PHE A N 1
ATOM 1372 C CA . PHE A 1 175 ? 8.153 -2.907 -0.386 1.00 90.75 175 PHE A CA 1
ATOM 1373 C C . PHE A 1 175 ? 7.076 -3.967 -0.144 1.00 90.75 175 PHE A C 1
ATOM 1375 O O . PHE A 1 175 ? 6.211 -3.755 0.709 1.00 90.75 175 PHE A O 1
ATOM 1382 N N . ILE A 1 176 ? 7.140 -5.131 -0.797 1.00 90.75 176 ILE A N 1
ATOM 1383 C CA . ILE A 1 176 ? 6.296 -6.291 -0.458 1.00 90.75 176 ILE A CA 1
ATOM 1384 C C . ILE A 1 176 ? 6.597 -6.766 0.969 1.00 90.75 176 ILE A C 1
ATOM 1386 O O . ILE A 1 176 ? 5.676 -6.968 1.772 1.00 90.75 176 ILE A O 1
ATOM 1390 N N . VAL A 1 177 ? 7.878 -6.905 1.318 1.00 92.12 177 VAL A N 1
ATOM 1391 C CA . VAL A 1 177 ? 8.308 -7.301 2.667 1.00 92.12 177 VAL A CA 1
ATOM 1392 C C . VAL A 1 177 ? 7.893 -6.248 3.692 1.00 92.12 177 VAL A C 1
ATOM 1394 O O . VAL A 1 177 ? 7.280 -6.591 4.704 1.00 92.12 177 VAL A O 1
ATOM 1397 N N . LEU A 1 178 ? 8.148 -4.965 3.418 1.00 91.38 178 LEU A N 1
ATOM 1398 C CA . LEU A 1 178 ? 7.770 -3.862 4.302 1.00 91.38 178 LEU A CA 1
ATOM 1399 C C . LEU A 1 178 ? 6.258 -3.828 4.550 1.00 91.38 178 LEU A C 1
ATOM 1401 O O . LEU A 1 178 ? 5.833 -3.723 5.700 1.00 91.38 178 LEU A O 1
ATOM 1405 N N . THR A 1 179 ? 5.445 -3.986 3.503 1.00 90.25 179 THR A N 1
ATOM 1406 C CA . THR A 1 179 ? 3.978 -4.028 3.614 1.00 90.25 179 THR A CA 1
ATOM 1407 C C . THR A 1 179 ? 3.529 -5.162 4.539 1.00 90.25 179 THR A C 1
ATOM 1409 O O . THR A 1 179 ? 2.717 -4.947 5.440 1.00 90.25 179 THR A O 1
ATOM 1412 N N . ASN A 1 180 ? 4.109 -6.358 4.389 1.00 89.19 180 ASN A N 1
ATOM 1413 C CA . ASN A 1 180 ? 3.832 -7.490 5.276 1.00 89.19 180 ASN A CA 1
ATOM 1414 C C . ASN A 1 180 ? 4.259 -7.221 6.727 1.00 89.19 180 ASN A C 1
ATOM 1416 O O . ASN A 1 180 ? 3.512 -7.533 7.658 1.00 89.19 180 ASN A O 1
ATOM 1420 N N . CYS A 1 181 ? 5.434 -6.623 6.942 1.00 88.69 181 CYS A N 1
ATOM 1421 C CA . CYS A 1 181 ? 5.903 -6.242 8.274 1.00 88.69 181 CYS A CA 1
ATOM 1422 C C . CYS A 1 181 ? 4.948 -5.248 8.947 1.00 88.69 181 CYS A C 1
ATOM 1424 O O . CYS A 1 181 ? 4.567 -5.454 10.099 1.00 88.69 181 CYS A O 1
ATOM 1426 N N . LEU A 1 182 ? 4.525 -4.205 8.229 1.00 86.19 182 LEU A N 1
ATOM 1427 C CA . LEU A 1 182 ? 3.589 -3.194 8.725 1.00 86.19 182 LEU A CA 1
ATOM 1428 C C . LEU A 1 182 ? 2.235 -3.809 9.089 1.00 86.19 182 LEU A C 1
ATOM 1430 O O . LEU A 1 182 ? 1.759 -3.618 10.208 1.00 86.19 182 LEU A O 1
ATOM 1434 N N . LEU A 1 183 ? 1.667 -4.627 8.200 1.00 83.62 183 LEU A N 1
ATOM 1435 C CA . LEU A 1 183 ? 0.434 -5.370 8.465 1.00 83.62 183 LEU A CA 1
ATOM 1436 C C . LEU A 1 183 ? 0.528 -6.222 9.739 1.00 83.62 183 LEU A C 1
ATOM 1438 O O . LEU A 1 183 ? -0.399 -6.242 10.549 1.00 83.62 183 LEU A O 1
ATOM 1442 N N . ASN A 1 184 ? 1.636 -6.940 9.928 1.00 81.50 184 ASN A N 1
ATOM 1443 C CA . ASN A 1 184 ? 1.817 -7.815 11.088 1.00 81.50 184 ASN A CA 1
ATOM 1444 C C . ASN A 1 184 ? 2.017 -7.026 12.385 1.00 81.50 184 ASN A C 1
ATOM 1446 O O . ASN A 1 184 ? 1.461 -7.409 13.415 1.00 81.50 184 ASN A O 1
ATOM 1450 N N . MET A 1 185 ? 2.739 -5.902 12.337 1.00 77.25 185 MET A N 1
ATOM 1451 C CA . MET A 1 185 ? 2.871 -5.012 13.492 1.00 77.25 185 MET A CA 1
ATOM 1452 C C . MET A 1 185 ? 1.517 -4.470 13.961 1.00 77.25 185 MET A C 1
ATOM 1454 O O . MET A 1 185 ? 1.334 -4.269 15.159 1.00 77.25 185 MET A O 1
ATOM 1458 N N . TRP A 1 186 ? 0.553 -4.246 13.065 1.00 67.38 186 TRP A N 1
ATOM 1459 C CA . TRP A 1 186 ? -0.741 -3.668 13.459 1.00 67.38 186 TRP A CA 1
ATOM 1460 C C . TRP A 1 186 ? -1.739 -4.705 13.934 1.00 67.38 186 TRP A C 1
ATOM 1462 O O . TRP A 1 186 ? -2.477 -4.435 14.876 1.00 67.38 186 TRP A O 1
ATOM 1472 N N . VAL A 1 187 ? -1.713 -5.907 13.354 1.00 58.94 187 VAL A N 1
ATOM 1473 C CA . VAL A 1 187 ? -2.498 -7.035 13.875 1.00 58.94 187 VAL A CA 1
ATOM 1474 C C . VAL A 1 187 ? -2.028 -7.426 15.280 1.00 58.94 187 VAL A C 1
ATOM 1476 O O . VAL A 1 187 ? -2.848 -7.800 16.111 1.00 58.94 187 VAL A O 1
ATOM 1479 N N . GLN A 1 188 ? -0.729 -7.298 15.584 1.00 51.72 188 GLN A N 1
ATOM 1480 C CA . GLN A 1 188 ? -0.194 -7.539 16.933 1.00 51.72 188 GLN A CA 1
ATOM 1481 C C . GLN A 1 188 ? -0.370 -6.373 17.905 1.00 51.72 188 GLN A C 1
ATOM 1483 O O . GLN A 1 188 ? -0.275 -6.583 19.114 1.00 51.72 188 GLN A O 1
ATOM 1488 N N . LYS A 1 189 ? -0.657 -5.164 17.412 1.00 47.81 189 LYS A N 1
ATOM 1489 C CA . LYS A 1 189 ? -0.890 -3.984 18.247 1.00 47.81 189 LYS A CA 1
ATOM 1490 C C . LYS A 1 189 ? -2.325 -3.473 18.121 1.00 47.81 189 LYS A C 1
ATOM 1492 O O . LYS A 1 189 ? -2.539 -2.308 17.778 1.00 47.81 189 LYS A O 1
ATOM 1497 N N . PRO A 1 190 ? -3.339 -4.284 18.448 1.00 45.06 190 PRO A N 1
ATOM 1498 C CA . PRO A 1 190 ? -4.594 -3.685 18.800 1.00 45.06 190 PRO A CA 1
ATOM 1499 C C . PRO A 1 190 ? -4.412 -3.005 20.173 1.00 45.06 190 PRO A C 1
ATOM 1501 O O . PRO A 1 190 ? -3.841 -3.607 21.085 1.00 45.06 190 PRO A O 1
ATOM 1504 N N . PRO A 1 191 ? -4.976 -1.812 20.419 1.00 46.00 191 PRO A N 1
ATOM 1505 C CA . PRO A 1 191 ? -5.133 -1.286 21.781 1.00 46.00 191 PRO A CA 1
ATOM 1506 C C . PRO A 1 191 ? -6.087 -2.147 22.647 1.00 46.00 191 PRO A C 1
ATOM 1508 O O . PRO A 1 191 ? -6.554 -1.709 23.693 1.00 46.00 191 PRO A O 1
ATOM 1511 N N . ILE A 1 192 ? -6.393 -3.378 22.220 1.00 46.50 192 ILE A N 1
ATOM 1512 C CA . ILE A 1 192 ? -7.362 -4.300 22.818 1.00 46.50 192 ILE A CA 1
ATOM 1513 C C . ILE A 1 192 ? -6.837 -4.908 24.133 1.00 46.50 192 ILE A C 1
ATOM 1515 O O . ILE A 1 192 ? -7.646 -5.330 24.958 1.00 46.50 192 ILE A O 1
ATOM 1519 N N . LEU A 1 193 ? -5.522 -4.900 24.392 1.00 41.34 193 LEU A N 1
ATOM 1520 C CA . LEU A 1 193 ? -4.953 -5.549 25.588 1.00 41.34 193 LEU A CA 1
ATOM 1521 C C . LEU A 1 193 ? -4.331 -4.609 26.629 1.00 41.34 193 LEU A C 1
ATOM 1523 O O . LEU A 1 193 ? -4.327 -4.955 27.806 1.00 41.34 193 LEU A O 1
ATOM 1527 N N . GLU A 1 194 ? -3.876 -3.407 26.267 1.00 38.94 194 GLU A N 1
ATOM 1528 C CA . GLU A 1 194 ? -3.346 -2.472 27.279 1.00 38.94 194 GLU A CA 1
ATOM 1529 C C . GLU A 1 194 ? -4.441 -1.639 27.961 1.00 38.94 194 GLU A C 1
ATOM 1531 O O . GLU A 1 194 ? -4.286 -1.256 29.119 1.00 38.94 194 GLU A O 1
ATOM 1536 N N . ALA A 1 195 ? -5.583 -1.410 27.303 1.00 39.72 195 ALA A N 1
ATOM 1537 C CA . ALA A 1 195 ? -6.683 -0.644 27.892 1.00 39.72 195 ALA A CA 1
ATOM 1538 C C . ALA A 1 195 ? -7.529 -1.445 28.901 1.00 39.72 195 ALA A C 1
ATOM 1540 O O . ALA A 1 195 ? -8.274 -0.850 29.678 1.00 39.72 195 ALA A O 1
ATOM 1541 N N . THR A 1 196 ? -7.445 -2.780 28.906 1.00 40.25 196 THR A N 1
ATOM 1542 C CA . THR A 1 196 ? -8.318 -3.618 29.743 1.00 40.25 196 THR A CA 1
ATOM 1543 C C . THR A 1 196 ? -7.719 -4.036 31.075 1.00 40.25 196 THR A C 1
ATOM 1545 O O . THR A 1 196 ? -8.493 -4.486 31.916 1.00 40.25 196 THR A O 1
ATOM 1548 N N . GLY A 1 197 ? -6.410 -3.877 31.324 1.00 35.56 197 GLY A N 1
ATOM 1549 C CA . GLY A 1 197 ? -5.818 -4.136 32.648 1.00 35.56 197 GLY A CA 1
ATOM 1550 C C . GLY A 1 197 ? -6.257 -5.464 33.286 1.00 35.56 197 GLY A C 1
ATOM 1551 O O . GLY A 1 197 ? -6.342 -5.570 34.509 1.00 35.56 197 GLY A O 1
ATOM 1552 N N . ARG A 1 198 ? -6.607 -6.466 32.470 1.00 31.70 198 ARG A N 1
ATOM 1553 C CA . ARG A 1 198 ? -7.049 -7.780 32.924 1.00 31.70 198 ARG A CA 1
ATOM 1554 C C . ARG A 1 198 ? -5.973 -8.776 32.552 1.00 31.70 198 ARG A C 1
ATOM 1556 O O . ARG A 1 198 ? -5.910 -9.260 31.429 1.00 31.70 198 ARG A O 1
ATOM 1563 N N . LEU A 1 199 ? -5.136 -9.029 33.553 1.00 34.84 199 LEU A N 1
ATOM 1564 C CA . LEU A 1 199 ? -4.411 -10.278 33.731 1.00 34.84 199 LEU A CA 1
ATOM 1565 C C . LEU A 1 199 ? -5.316 -11.458 33.346 1.00 34.84 199 LEU A C 1
ATOM 1567 O O . LEU A 1 199 ? -6.427 -11.580 33.873 1.00 34.84 199 LEU A O 1
ATOM 1571 N N . ILE A 1 200 ? -4.814 -12.318 32.465 1.00 37.47 200 ILE A N 1
ATOM 1572 C CA . ILE A 1 200 ? -5.029 -13.760 32.589 1.00 37.47 200 ILE A CA 1
ATOM 1573 C C . ILE A 1 200 ? -3.708 -14.327 33.093 1.00 37.47 200 ILE A C 1
ATOM 1575 O O . ILE A 1 200 ? -2.668 -13.950 32.506 1.00 37.47 200 ILE A O 1
#

InterPro domains:
  IPR007219 Xylanolytic transcriptional activator, regulatory domain [PF04082] (34-149)

Radius of gyration: 29.72 Å; chains: 1; bounding box: 51×84×100 Å

pLDDT: mean 70.19, std 18.18, range [31.7, 92.12]

Sequence (200 aa):
MSEQLGLAATSAADGIQPPKTSLQPDEHFAINAEVEREEAMRVFWMIEMLDSIFSLGVSSQVSVPAVPRTTRLPCGDKLWESEDFFQQEPSHQNLQYSSGFSMCISLCTTELATVNRFQQTVRNSNEIAGGLEWQSGAQRLDERLTIWREEFVAAVFRLINTVFPGDSHAEMEPFIVLTNCLLNMWVQKPPILEATGRLI

Foldseek 3Di:
DDDDDDDDDDDDDDPPDPPPPPPPPPVVVVLVVVLVVLVVLLVVLVVLLVLLVVLVVDPDPPPSDQDPPPRFHHAEPVLSVDPCNSVDDDPPDPSCQRYLSSLSSCCRRPLSVLVSVLVVVCVVPPPQCPDPVNVVSVVVSVVVLVVSVVVLVVSLVVCCVPPPPPDPCSCVPPSNVVSVVSSVVVVVDDVVPVSPPDDD

Organism: Penicillium brevicompactum (NCBI:txid5074)

Secondary structure (DSSP, 8-state):
----------------PPP-------HHHHHHHHHHHHHHHHHHHHHHHHHHHHHTT--S--------TTPPPPPPHHHHT-TTGGGS------GGGSSHHHHHHHIIIIIHHHHHHHHHHHHHS---TT-HHHHHHHHHHHHHHHHHHHHHHHHHHHHHHHHSTT-TTGGG-HHHHHHHHHHHHHHH--TTTTSS----